Protein AF-A0A3M6UN37-F1 (afdb_monomer_lite)

Foldseek 3Di:
DDDDDDDDDPPPDPPDDPCPPDPPQAFDQAPFPRDTHGPVCNCVCLPPNPLCNPVVPPPDCPDDDDDDPSCPDCPDPPPPPPDDPPDPPDDDPVVVVVVVVVVVVVVVVVVVVVVVVVVVVVVVVVVVVVVVVVVVVVVVVVVVVVVVVVVVVVVVVVVVVVVVVVVVVVVVVVVVVVVVVVVD

Radius of gyration: 41.16 Å; chains: 1; bounding box: 74×38×129 Å

Secondary structure (DSSP, 8-state):
-----------------GGGS--TT-PEEPTTT--EE-HHHHHHIIIII-TTTT----S--SS-----TT--S---GGGSSSS--PPPS---HHHHHHHHHHHHHHHHHHHHHHHHHHHHHHHHHHHHHHHHHHHHHHHHHHHHHHHHHHHHHHHHHHHHHHHHHHHHHHHHHHHHHHHHHHT-

Organism: Pocillopora damicornis (NCBI:txid46731)

Structure (mmCIF, N/CA/C/O backbone):
data_AF-A0A3M6UN37-F1
#
_entry.id   AF-A0A3M6UN37-F1
#
loop_
_atom_site.group_PDB
_atom_site.id
_atom_site.type_symbol
_atom_site.label_atom_id
_atom_site.label_alt_id
_atom_site.label_comp_id
_atom_site.label_asym_id
_atom_site.label_entity_id
_atom_site.label_seq_id
_atom_site.pdbx_PDB_ins_code
_atom_site.Cartn_x
_atom_site.Cartn_y
_atom_site.Cartn_z
_atom_site.occupancy
_atom_site.B_iso_or_equiv
_atom_site.auth_seq_id
_atom_site.auth_comp_id
_atom_site.auth_asym_id
_atom_site.auth_atom_id
_atom_site.pdbx_PDB_model_num
ATOM 1 N N . MET A 1 1 ? -31.597 4.057 30.948 1.00 49.66 1 MET A N 1
ATOM 2 C CA . MET A 1 1 ? -32.086 5.055 29.975 1.00 49.66 1 MET A CA 1
ATOM 3 C C . MET A 1 1 ? -31.441 4.737 28.641 1.00 49.66 1 MET A C 1
ATOM 5 O O . MET A 1 1 ? -30.221 4.734 28.558 1.00 49.66 1 MET A O 1
ATOM 9 N N . ALA A 1 2 ? -32.257 4.322 27.674 1.00 48.12 2 ALA A N 1
ATOM 10 C CA . ALA A 1 2 ? -31.841 3.891 26.347 1.00 48.12 2 ALA A CA 1
ATOM 11 C C . ALA A 1 2 ? -31.741 5.100 25.409 1.00 48.12 2 ALA A C 1
ATOM 13 O O . ALA A 1 2 ? -32.646 5.929 25.405 1.00 48.12 2 ALA A O 1
ATOM 14 N N . LEU A 1 3 ? -30.680 5.173 24.604 1.00 52.81 3 LEU A N 1
ATOM 15 C CA . LEU A 1 3 ? -30.617 6.038 23.426 1.00 52.81 3 LEU A CA 1
ATOM 16 C C . LEU A 1 3 ? -30.107 5.205 22.249 1.00 52.81 3 LEU A C 1
ATOM 18 O O . LEU A 1 3 ? -28.911 5.025 22.042 1.00 52.81 3 LEU A O 1
ATOM 22 N N . THR A 1 4 ? -31.064 4.640 21.523 1.00 62.91 4 THR A N 1
ATOM 23 C CA . THR A 1 4 ? -30.915 4.070 20.185 1.00 62.91 4 THR A CA 1
ATOM 24 C C . THR A 1 4 ? -30.912 5.216 19.180 1.00 62.91 4 THR A C 1
ATOM 26 O O . THR A 1 4 ? -31.888 5.961 19.144 1.00 62.91 4 THR A O 1
ATOM 29 N N . ASN A 1 5 ? -29.874 5.349 18.352 1.00 54.72 5 ASN A N 1
ATOM 30 C CA . ASN A 1 5 ? -29.935 6.218 17.177 1.00 54.72 5 ASN A CA 1
ATOM 31 C C . ASN A 1 5 ? -29.621 5.428 15.911 1.00 54.72 5 ASN A C 1
ATOM 33 O O . ASN A 1 5 ? -28.583 4.782 15.779 1.00 54.72 5 ASN A O 1
ATOM 37 N N . SER A 1 6 ? -30.614 5.476 15.032 1.00 53.09 6 SER A N 1
ATOM 38 C CA . SER A 1 6 ? -30.804 4.694 13.828 1.00 53.09 6 SER A CA 1
ATOM 39 C C . SER A 1 6 ? -29.858 5.107 12.707 1.00 53.09 6 SER A C 1
ATOM 41 O O . SER A 1 6 ? -29.723 6.287 12.387 1.00 53.09 6 SER A O 1
ATOM 43 N N . LEU A 1 7 ? -29.276 4.105 12.051 1.00 49.38 7 LEU A N 1
ATOM 44 C CA . LEU A 1 7 ? -28.736 4.215 10.701 1.00 49.38 7 LEU A CA 1
ATOM 45 C C . LEU A 1 7 ? -29.910 4.353 9.728 1.00 49.38 7 LEU A C 1
ATOM 47 O O . LEU A 1 7 ? -30.683 3.417 9.534 1.00 49.38 7 LEU A O 1
ATOM 51 N N . VAL A 1 8 ? -30.049 5.539 9.145 1.00 57.94 8 VAL A N 1
ATOM 52 C CA . VAL A 1 8 ? -30.978 5.797 8.047 1.00 57.94 8 VAL A CA 1
ATOM 53 C C . VAL A 1 8 ? -30.277 5.367 6.763 1.00 57.94 8 VAL A C 1
ATOM 55 O O . VAL A 1 8 ? -29.266 5.949 6.369 1.00 57.94 8 VAL A O 1
ATOM 58 N N . ALA A 1 9 ? -30.783 4.301 6.150 1.00 48.41 9 ALA A N 1
ATOM 59 C CA . ALA A 1 9 ? -30.409 3.883 4.812 1.00 48.41 9 ALA A CA 1
ATOM 60 C C . ALA A 1 9 ? -30.982 4.891 3.808 1.00 48.41 9 ALA A C 1
ATOM 62 O O . ALA A 1 9 ? -32.196 5.055 3.704 1.00 48.41 9 ALA A O 1
ATOM 63 N N . SER A 1 10 ? -30.109 5.573 3.072 1.00 51.72 10 SER A N 1
ATOM 64 C CA . SER A 1 10 ? -30.512 6.392 1.931 1.00 51.72 10 SER A CA 1
ATOM 65 C C . SER A 1 10 ? -30.630 5.498 0.699 1.00 51.72 10 SER A C 1
ATOM 67 O O . SER A 1 10 ? -29.688 5.356 -0.080 1.00 51.72 10 SER A O 1
ATOM 69 N N . GLU A 1 11 ? -31.800 4.879 0.539 1.00 50.62 11 GLU A N 1
ATOM 70 C CA . GLU A 1 11 ? -32.272 4.344 -0.738 1.00 50.62 11 GLU A CA 1
ATOM 71 C C . GLU A 1 11 ? -32.557 5.512 -1.691 1.00 50.62 11 GLU A C 1
ATOM 73 O O . GLU A 1 11 ? -33.645 6.088 -1.725 1.00 50.62 11 GLU A O 1
ATOM 78 N N . SER A 1 12 ? -31.554 5.891 -2.480 1.00 50.84 12 SER A N 1
ATOM 79 C CA . SER A 1 12 ? -31.756 6.801 -3.604 1.00 50.84 12 SER A CA 1
ATOM 80 C C . SER A 1 12 ? -32.408 6.033 -4.746 1.00 50.84 12 SER A C 1
ATOM 82 O O . SER A 1 12 ? -31.760 5.308 -5.500 1.00 50.84 12 SER A O 1
ATOM 84 N N . SER A 1 13 ? -33.725 6.207 -4.821 1.00 45.94 13 SER A N 1
ATOM 85 C CA . SER A 1 13 ? -34.618 5.748 -5.876 1.00 45.94 13 SER A CA 1
ATOM 86 C C . SER A 1 13 ? -34.025 5.920 -7.278 1.00 45.94 13 SER A C 1
ATOM 88 O O . SER A 1 13 ? -33.720 7.028 -7.722 1.00 45.94 13 SER A O 1
ATOM 90 N N . LEU A 1 14 ? -33.970 4.806 -8.006 1.00 49.22 14 LEU A N 1
ATOM 91 C CA . LEU A 1 14 ? -33.876 4.737 -9.461 1.00 49.22 14 LEU A CA 1
ATOM 92 C C . LEU A 1 14 ? -35.182 5.269 -10.075 1.00 49.22 14 LEU A C 1
ATOM 94 O O . LEU A 1 14 ? -36.020 4.506 -10.549 1.00 49.22 14 LEU A O 1
ATOM 98 N N . VAL A 1 15 ? -35.375 6.588 -10.057 1.00 48.78 15 VAL A N 1
ATOM 99 C CA . VAL A 1 15 ? -36.381 7.238 -10.903 1.00 48.78 15 VAL A CA 1
ATOM 100 C C . VAL A 1 15 ? -35.739 7.476 -12.263 1.00 48.78 15 VAL A C 1
ATOM 102 O O . VAL A 1 15 ? -34.752 8.200 -12.393 1.00 48.78 15 VAL A O 1
ATOM 105 N N . GLY A 1 16 ? -36.285 6.783 -13.262 1.00 46.66 16 GLY A N 1
ATOM 106 C CA . GLY A 1 16 ? -35.813 6.748 -14.636 1.00 46.66 16 GLY A CA 1
ATOM 107 C C . GLY A 1 16 ? -35.527 8.132 -15.206 1.00 46.66 16 GLY A C 1
ATOM 108 O O . GLY A 1 16 ? -36.404 8.986 -15.300 1.00 46.66 16 GLY A O 1
ATOM 109 N N . ASN A 1 17 ? -34.280 8.316 -15.627 1.00 47.53 17 ASN A N 1
ATOM 110 C CA . ASN A 1 17 ? -33.828 9.485 -16.357 1.00 47.53 17 ASN A CA 1
ATOM 111 C C . ASN A 1 17 ? -34.016 9.187 -17.862 1.00 47.53 17 ASN A C 1
ATOM 113 O O . ASN A 1 17 ? -33.290 8.345 -18.399 1.00 47.53 17 ASN A O 1
ATOM 117 N N . PRO A 1 18 ? -34.970 9.815 -18.576 1.00 52.34 18 PRO A N 1
ATOM 118 C CA . PRO A 1 18 ? -35.301 9.489 -19.969 1.00 52.34 18 PRO A CA 1
ATOM 119 C C . PRO A 1 18 ? -34.268 10.018 -20.985 1.00 52.34 18 PRO A C 1
ATOM 121 O O . PRO A 1 18 ? -34.590 10.272 -22.142 1.00 52.34 18 PRO A O 1
ATOM 124 N N . HIS A 1 19 ? -33.003 10.170 -20.587 1.00 51.25 19 HIS A N 1
ATOM 125 C CA . HIS A 1 19 ? -31.937 10.693 -21.446 1.00 51.25 19 HIS A CA 1
ATOM 126 C C . HIS A 1 19 ? -31.159 9.610 -22.215 1.00 51.25 19 HIS A C 1
ATOM 128 O O . HIS A 1 19 ? -30.234 9.928 -22.966 1.00 51.25 19 HIS A O 1
ATOM 134 N N . LEU A 1 20 ? -31.535 8.336 -22.053 1.00 45.66 20 LEU A N 1
ATOM 135 C CA . LEU A 1 20 ? -30.877 7.195 -22.699 1.00 45.66 20 LEU A CA 1
ATOM 136 C C . LEU A 1 20 ? -31.418 6.854 -24.095 1.00 45.66 20 LEU A C 1
ATOM 138 O O . LEU A 1 20 ? -30.842 5.997 -24.759 1.00 45.66 20 LEU A O 1
ATOM 142 N N . ALA A 1 21 ? -32.480 7.509 -24.575 1.00 47.53 21 ALA A N 1
ATOM 143 C CA . ALA A 1 21 ? -33.086 7.106 -25.845 1.00 47.53 21 ALA A CA 1
ATOM 144 C C . ALA A 1 21 ? -32.300 7.579 -27.081 1.00 47.53 21 ALA A C 1
ATOM 146 O O . ALA A 1 21 ? -32.100 6.783 -27.987 1.00 47.53 21 ALA A O 1
ATOM 147 N N . VAL A 1 22 ? -31.776 8.808 -27.128 1.00 54.59 22 VAL A N 1
ATOM 148 C CA . VAL A 1 22 ? -30.807 9.255 -28.149 1.00 54.59 22 VAL A CA 1
ATOM 149 C C . VAL A 1 22 ? -30.072 10.462 -27.574 1.00 54.59 22 VAL A C 1
ATOM 151 O O . VAL A 1 22 ? -30.603 11.566 -27.577 1.00 54.59 22 VAL A O 1
ATOM 154 N N . CYS A 1 23 ? -28.856 10.290 -27.055 1.00 51.09 23 CYS A N 1
ATOM 155 C CA . CYS A 1 23 ? -28.034 11.442 -26.688 1.00 51.09 23 CYS A CA 1
ATOM 156 C C . CYS A 1 23 ? -27.534 12.110 -27.989 1.00 51.09 23 CYS A C 1
ATOM 158 O O . CYS A 1 23 ? -26.737 11.492 -28.703 1.00 51.09 23 CYS A O 1
ATOM 160 N N . PRO A 1 24 ? -27.951 13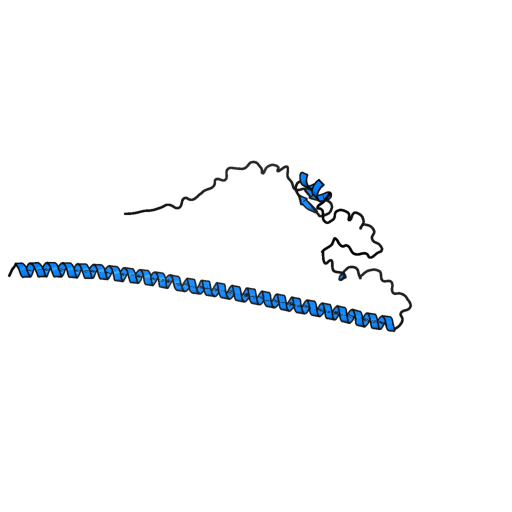.349 -28.330 1.00 55.62 24 PRO A N 1
ATOM 161 C CA . PRO A 1 24 ? -27.468 14.049 -29.528 1.00 55.62 24 PRO A CA 1
ATOM 162 C C . PRO A 1 24 ? -25.967 14.389 -29.446 1.00 55.62 24 PRO A C 1
ATOM 164 O O . PRO A 1 24 ? -25.369 14.824 -30.426 1.00 55.62 24 PRO A O 1
ATOM 167 N N . PHE A 1 25 ? -25.342 14.139 -28.291 1.00 58.94 25 PHE A N 1
ATOM 168 C CA . PHE A 1 25 ? -23.916 14.285 -28.024 1.00 58.94 25 PHE A CA 1
ATOM 169 C C . PHE A 1 25 ? -23.135 12.981 -28.230 1.00 58.94 25 PHE A C 1
ATOM 171 O O . PHE A 1 25 ? -22.194 12.708 -27.485 1.00 58.94 25 PHE A O 1
ATOM 178 N N . ARG A 1 26 ? -23.489 12.159 -29.230 1.00 67.69 26 ARG A N 1
ATOM 179 C CA . ARG A 1 26 ? -22.561 11.114 -29.690 1.00 67.69 26 ARG A CA 1
ATOM 180 C C . ARG A 1 26 ? -21.243 11.798 -30.043 1.00 67.69 26 ARG A C 1
ATOM 182 O O . ARG A 1 26 ? -21.194 12.613 -30.965 1.00 67.69 26 ARG A O 1
ATOM 189 N N . GLY A 1 27 ? -20.209 11.506 -29.259 1.00 84.25 27 GLY A N 1
ATOM 190 C CA . GLY A 1 27 ? -18.875 12.019 -29.508 1.00 84.25 27 GLY A CA 1
ATOM 191 C C . GLY A 1 27 ? -18.452 11.628 -30.919 1.00 84.25 27 GLY A C 1
ATOM 192 O O . GLY A 1 27 ? -18.593 10.471 -31.316 1.00 84.25 27 GLY A O 1
ATOM 193 N N . ILE A 1 28 ? -17.992 12.601 -31.695 1.00 86.94 28 ILE A N 1
ATOM 194 C CA . ILE A 1 28 ? -17.509 12.378 -33.052 1.00 86.94 28 ILE A CA 1
ATOM 195 C C . ILE A 1 28 ? -15.989 12.221 -32.960 1.00 86.94 28 ILE A C 1
ATOM 197 O O . ILE A 1 28 ? -15.334 13.051 -32.319 1.00 86.94 28 ILE A O 1
ATOM 201 N N . PRO A 1 29 ? -15.404 11.170 -33.558 1.00 90.06 29 PRO A N 1
ATOM 202 C CA . PRO A 1 29 ? -13.958 11.039 -33.621 1.00 90.06 29 PRO A CA 1
ATOM 203 C C . PRO A 1 29 ? -13.379 12.093 -34.570 1.00 90.06 29 PRO A C 1
ATOM 205 O O . PRO A 1 29 ? -13.857 12.264 -35.693 1.00 90.06 29 PRO A O 1
ATOM 208 N N . CYS A 1 30 ? -12.319 12.777 -34.142 1.00 89.81 30 CYS A N 1
ATOM 209 C CA . CYS A 1 30 ? -11.541 13.643 -35.022 1.00 89.81 30 CYS A CA 1
ATOM 210 C C . CYS A 1 30 ? -11.005 12.827 -36.219 1.00 89.81 30 CYS A C 1
ATOM 212 O O . CYS A 1 30 ? -10.457 11.739 -36.007 1.00 89.81 30 CYS A O 1
ATOM 214 N N . PRO A 1 31 ? -11.128 13.313 -37.471 1.00 86.38 31 PRO A N 1
ATOM 215 C CA . PRO A 1 31 ? -10.683 12.564 -38.646 1.00 86.38 31 PRO A CA 1
ATOM 216 C C . PRO A 1 31 ? -9.180 12.260 -38.621 1.00 86.38 31 PRO A C 1
ATOM 218 O O . PRO A 1 31 ? -8.795 11.173 -39.061 1.00 86.38 31 PRO A O 1
ATOM 221 N N . ASP A 1 32 ? -8.375 13.156 -38.038 1.00 86.81 32 ASP A N 1
ATOM 222 C CA . ASP A 1 32 ? -6.914 13.069 -38.028 1.00 86.81 32 ASP A CA 1
ATOM 223 C C . ASP A 1 32 ? -6.385 12.207 -36.872 1.00 86.81 32 ASP A C 1
ATOM 225 O O . ASP A 1 32 ? -5.704 11.213 -37.105 1.00 86.81 32 ASP A O 1
ATOM 229 N N . CYS A 1 33 ? -6.714 12.544 -35.619 1.00 88.19 33 CYS A N 1
ATOM 230 C CA . CYS A 1 33 ? -6.143 11.885 -34.432 1.00 88.19 33 CYS A CA 1
ATOM 231 C C . CYS A 1 33 ? -7.038 10.815 -33.792 1.00 88.19 33 CYS A C 1
ATOM 233 O O . CYS A 1 33 ? -6.629 10.194 -32.814 1.00 88.19 33 CYS A O 1
ATOM 235 N N . LYS A 1 34 ? -8.260 10.614 -34.305 1.00 88.25 34 LYS A N 1
ATOM 236 C CA . LYS A 1 34 ? -9.280 9.677 -33.789 1.00 88.25 34 LYS A CA 1
ATOM 237 C C . LYS A 1 34 ? -9.739 9.914 -32.344 1.00 88.25 34 LYS A C 1
ATOM 239 O O . LYS A 1 34 ? -10.556 9.148 -31.839 1.00 88.25 34 LYS A O 1
ATOM 244 N N . PHE A 1 35 ? -9.298 10.991 -31.694 1.00 89.44 35 PHE A N 1
ATOM 245 C CA . PHE A 1 35 ? -9.797 11.364 -30.374 1.00 89.44 35 PHE A CA 1
ATOM 246 C C . PHE A 1 35 ? -11.285 11.726 -30.454 1.00 89.44 35 PHE A C 1
ATOM 248 O O . PHE A 1 35 ? -11.701 12.470 -31.345 1.00 89.44 35 PHE A O 1
ATOM 255 N N . THR A 1 36 ? -12.087 11.179 -29.544 1.00 90.75 36 THR A N 1
ATOM 256 C CA . THR A 1 36 ? -13.545 11.351 -29.545 1.00 90.75 36 THR A CA 1
ATOM 257 C C . THR A 1 36 ? -13.925 12.569 -28.711 1.00 90.75 36 THR A C 1
ATOM 259 O O . THR A 1 36 ? -13.501 12.690 -27.567 1.00 90.75 36 THR A O 1
ATOM 262 N N . MET A 1 37 ? -14.719 13.480 -29.275 1.00 90.75 37 MET A N 1
ATOM 263 C CA . MET A 1 37 ? -15.121 14.729 -28.613 1.00 90.75 37 MET A CA 1
ATOM 264 C C . MET A 1 37 ? -16.535 15.152 -29.006 1.00 90.75 37 MET A C 1
ATOM 266 O O . MET A 1 37 ? -17.103 14.638 -29.970 1.00 90.75 37 MET A O 1
ATOM 270 N N . ALA A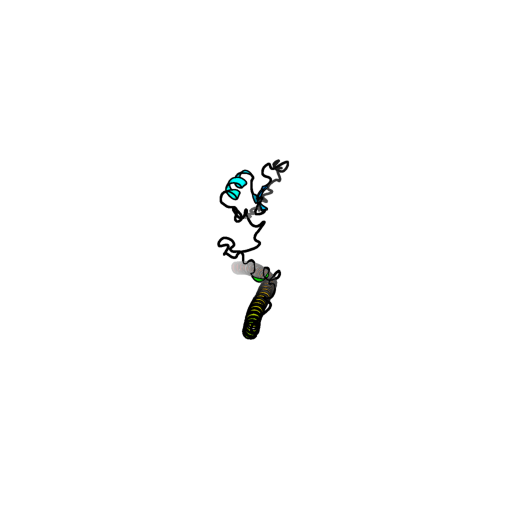 1 38 ? -17.121 16.104 -28.279 1.00 90.31 38 ALA A N 1
ATOM 271 C CA . ALA A 1 38 ? -18.414 16.655 -28.662 1.00 90.31 38 ALA A CA 1
ATOM 272 C C . ALA A 1 38 ? -18.306 17.411 -29.997 1.00 90.31 38 ALA A C 1
ATOM 274 O O . ALA A 1 38 ? -17.316 18.088 -30.268 1.00 90.31 38 ALA A O 1
ATOM 275 N N . ARG A 1 39 ? -19.354 17.337 -30.829 1.00 88.44 39 ARG A N 1
ATOM 276 C CA . ARG A 1 39 ? -19.377 17.954 -32.168 1.00 88.44 39 ARG A CA 1
ATOM 277 C C . ARG A 1 39 ? -19.042 19.451 -32.154 1.00 88.44 39 ARG A C 1
ATOM 279 O O . ARG A 1 39 ? -18.344 19.910 -33.048 1.00 88.44 39 ARG A O 1
ATOM 286 N N . LYS A 1 40 ? -19.494 20.186 -31.131 1.00 90.12 40 LYS A N 1
ATOM 287 C CA . LYS A 1 40 ? -19.207 21.622 -30.952 1.00 90.12 40 LYS A CA 1
ATOM 288 C C . LYS A 1 40 ? -17.717 21.934 -30.739 1.00 90.12 40 LYS A C 1
ATOM 290 O O . LYS A 1 40 ? -17.279 23.036 -31.043 1.00 90.12 40 LYS A O 1
ATOM 295 N N . ASP A 1 41 ? -16.946 20.967 -30.246 1.00 91.94 41 ASP A N 1
ATOM 296 C CA . ASP A 1 41 ? -15.528 21.138 -29.925 1.00 91.94 41 ASP A CA 1
ATOM 297 C C . ASP A 1 41 ? -14.617 20.667 -31.070 1.00 91.94 41 ASP A C 1
ATOM 299 O O . ASP A 1 41 ? -13.420 20.952 -31.058 1.00 91.94 41 ASP A O 1
ATOM 303 N N . LEU A 1 42 ? -15.169 19.997 -32.093 1.00 91.19 42 LEU A N 1
ATOM 304 C CA . LEU A 1 42 ? -14.410 19.452 -33.222 1.00 91.19 42 LEU A CA 1
ATOM 305 C C . LEU A 1 42 ? -13.725 20.543 -34.054 1.00 91.19 42 LEU A C 1
ATOM 307 O O . LEU A 1 42 ? -12.573 20.373 -34.455 1.00 91.19 42 LEU A O 1
ATOM 311 N N . ASP A 1 43 ? -14.389 21.677 -34.271 1.00 91.12 43 ASP A N 1
ATOM 312 C CA . ASP A 1 43 ? -13.810 22.803 -35.010 1.00 91.12 43 ASP A CA 1
ATOM 313 C C . ASP A 1 43 ? -12.675 23.451 -34.214 1.00 91.12 43 ASP A C 1
ATOM 315 O O . ASP A 1 43 ? -11.592 23.690 -34.742 1.00 91.12 43 ASP A O 1
ATOM 319 N N . THR A 1 44 ? -12.858 23.648 -32.906 1.00 93.81 44 THR A N 1
ATOM 320 C CA . THR A 1 44 ? -11.802 24.192 -32.037 1.00 93.81 44 THR A CA 1
ATOM 321 C C . THR A 1 44 ? -10.621 23.229 -31.924 1.00 93.81 44 THR A C 1
ATOM 323 O O . THR A 1 44 ? -9.460 23.649 -31.976 1.00 93.81 44 THR A O 1
ATOM 326 N N . HIS A 1 45 ? -10.893 21.928 -31.822 1.00 92.81 45 HIS A N 1
ATOM 327 C CA . HIS A 1 45 ? -9.864 20.904 -31.789 1.00 92.81 45 HIS A CA 1
ATOM 328 C C . HIS A 1 45 ? -9.092 20.859 -33.107 1.00 92.81 45 HIS A C 1
ATOM 330 O O . HIS A 1 45 ? -7.880 21.071 -33.107 1.00 92.81 45 HIS A O 1
ATOM 336 N N . SER A 1 46 ? -9.774 20.675 -34.238 1.00 87.62 46 SER A N 1
ATOM 337 C CA . SER A 1 46 ? -9.142 20.652 -35.563 1.00 87.62 46 SER A CA 1
ATOM 338 C C . SER A 1 46 ? -8.432 21.963 -35.907 1.00 87.62 46 SER A C 1
ATOM 340 O O . SER A 1 46 ? -7.448 21.938 -36.639 1.00 87.62 46 SER A O 1
ATOM 342 N N . ALA A 1 47 ? -8.858 23.100 -35.346 1.00 88.69 47 ALA A N 1
ATOM 343 C CA . ALA A 1 47 ? -8.234 24.397 -35.577 1.00 88.69 47 ALA A CA 1
ATOM 344 C C . ALA A 1 47 ? -7.098 24.749 -34.608 1.00 88.69 47 ALA A C 1
ATOM 346 O O . ALA A 1 47 ? -6.284 25.604 -34.939 1.00 88.69 47 ALA A O 1
ATOM 347 N N . LYS A 1 48 ? -7.015 24.191 -33.400 1.00 86.88 48 LYS A N 1
ATOM 348 C CA . LYS A 1 48 ? -6.019 24.672 -32.416 1.00 86.88 48 LYS A CA 1
ATOM 349 C C . LYS A 1 48 ? -5.394 23.585 -31.559 1.00 86.88 48 LYS A C 1
ATOM 351 O O . LYS A 1 48 ? -4.249 23.748 -31.155 1.00 86.88 48 LYS A O 1
ATOM 356 N N . GLN A 1 49 ? -6.115 22.504 -31.285 1.00 88.50 49 GLN A N 1
ATOM 357 C CA . GLN A 1 49 ? -5.726 21.540 -30.251 1.00 88.50 49 GLN A CA 1
ATOM 358 C C . GLN A 1 49 ? -5.370 20.159 -30.800 1.00 88.50 49 GLN A C 1
ATOM 360 O O . GLN A 1 49 ? -4.827 19.343 -30.062 1.00 88.50 49 GLN A O 1
ATOM 365 N N . CYS A 1 50 ? -5.655 19.874 -32.073 1.00 88.00 50 CYS A N 1
ATOM 366 C CA . CYS A 1 50 ? -5.338 18.585 -32.661 1.00 88.00 50 CYS A CA 1
ATOM 367 C C . CYS A 1 50 ? -3.812 18.451 -32.784 1.00 88.00 50 CYS A C 1
ATOM 369 O O . CYS A 1 50 ? -3.191 19.232 -33.515 1.00 88.00 50 CYS A O 1
ATOM 371 N N . PRO A 1 51 ? -3.190 17.460 -32.117 1.00 80.88 51 PRO A N 1
ATOM 372 C CA . PRO A 1 51 ? -1.740 17.265 -32.164 1.00 80.88 51 PRO A CA 1
ATOM 373 C C . PRO A 1 51 ? -1.236 16.970 -33.580 1.00 80.88 51 PRO A C 1
ATOM 375 O O . PRO A 1 51 ? -0.087 17.252 -33.910 1.00 80.88 51 PRO A O 1
ATOM 378 N N . LEU A 1 52 ? -2.119 16.423 -34.422 1.00 78.06 52 LEU A N 1
ATOM 379 C CA . LEU A 1 52 ? -1.848 16.068 -35.812 1.00 78.06 52 LEU A CA 1
ATOM 380 C C . LEU A 1 52 ? -2.270 17.166 -36.803 1.00 78.06 52 LEU A C 1
ATOM 382 O O . LEU A 1 52 ? -2.133 16.994 -38.011 1.00 78.06 52 LEU A O 1
ATOM 386 N N . ARG A 1 53 ? -2.748 18.323 -36.324 1.00 75.44 53 ARG A N 1
ATOM 387 C CA . ARG A 1 53 ? -3.126 19.441 -37.193 1.00 75.44 53 ARG A CA 1
ATOM 388 C C . ARG A 1 53 ? -1.924 19.916 -38.009 1.00 75.44 53 ARG A C 1
ATOM 390 O O . ARG A 1 53 ? -0.936 20.399 -37.453 1.00 75.44 53 ARG A O 1
ATOM 397 N N . GLY A 1 54 ? -2.048 19.857 -39.332 1.00 63.34 54 GLY A N 1
ATOM 398 C CA . GLY A 1 54 ? -1.017 20.328 -40.260 1.00 63.34 54 GLY A CA 1
ATOM 399 C C . GLY A 1 54 ? -0.024 19.256 -40.713 1.00 63.34 54 GLY A C 1
ATOM 400 O O . GLY A 1 54 ? 0.901 19.585 -41.446 1.00 63.34 54 GLY A O 1
ATOM 401 N N . THR A 1 55 ? -0.226 17.979 -40.372 1.00 59.31 55 THR A N 1
ATOM 402 C CA . THR A 1 55 ? 0.523 16.861 -40.982 1.00 59.31 55 THR A CA 1
ATOM 403 C C . THR A 1 55 ? -0.039 16.445 -42.347 1.00 59.31 55 THR A C 1
ATOM 405 O O . THR A 1 55 ? 0.250 15.350 -42.827 1.00 59.31 55 THR A O 1
ATOM 408 N N . GLY A 1 56 ? -0.795 17.330 -43.014 1.00 52.94 56 GLY A N 1
ATOM 409 C CA . GLY A 1 56 ? -1.459 17.117 -44.307 1.00 52.94 56 GLY A CA 1
ATOM 410 C C . GLY A 1 56 ? -0.552 16.733 -45.486 1.00 52.94 56 GLY A C 1
ATOM 411 O O . GLY A 1 56 ? -1.030 16.665 -46.612 1.00 52.94 56 GLY A O 1
ATOM 412 N N . HIS A 1 57 ? 0.725 16.437 -45.261 1.00 47.41 57 HIS A N 1
ATOM 413 C CA . HIS A 1 57 ? 1.672 15.915 -46.237 1.00 47.41 57 HIS A CA 1
ATOM 414 C C . HIS A 1 57 ? 2.584 14.861 -45.598 1.00 47.41 57 HIS A C 1
ATOM 416 O O . HIS A 1 57 ? 3.729 15.131 -45.264 1.00 47.41 57 HIS A O 1
ATOM 422 N N . LEU A 1 58 ? 2.091 13.631 -45.460 1.00 50.53 58 LEU A N 1
ATOM 423 C CA . LEU A 1 58 ? 2.950 12.443 -45.326 1.00 50.53 58 LEU A CA 1
ATOM 424 C C . LEU A 1 58 ? 2.501 11.296 -46.246 1.00 50.53 58 LEU A C 1
ATOM 426 O O . LEU A 1 58 ? 2.928 10.161 -46.077 1.00 50.53 58 LEU A O 1
ATOM 430 N N . LYS A 1 59 ? 1.691 11.587 -47.278 1.00 49.03 59 LYS A N 1
ATOM 431 C CA . LYS A 1 59 ? 1.435 10.631 -48.373 1.00 49.03 59 LYS A CA 1
ATOM 432 C C . LYS A 1 59 ? 2.560 10.566 -49.417 1.00 49.03 59 LYS A C 1
ATOM 434 O O . LYS A 1 59 ? 2.488 9.742 -50.317 1.00 49.03 59 LYS A O 1
ATOM 439 N N . SER A 1 60 ? 3.623 11.358 -49.281 1.00 47.62 60 SER A N 1
ATOM 440 C CA . SER A 1 60 ? 4.806 11.251 -50.144 1.00 47.62 60 SER A CA 1
ATOM 441 C C . SER A 1 60 ? 6.055 11.828 -49.473 1.00 47.62 60 SER A C 1
ATOM 443 O O . SER A 1 60 ? 6.583 12.849 -49.906 1.00 47.62 60 SER A O 1
ATOM 445 N N . CYS A 1 61 ? 6.554 11.195 -48.411 1.00 40.09 61 CYS A N 1
ATOM 446 C CA . CYS A 1 61 ? 7.938 11.431 -47.991 1.00 40.09 61 CYS A CA 1
ATOM 447 C C . CYS A 1 61 ? 8.813 10.301 -48.539 1.00 40.09 61 CYS A C 1
ATOM 449 O O . CYS A 1 61 ? 9.119 9.335 -47.851 1.00 40.09 61 CYS A O 1
ATOM 451 N N . GLY A 1 62 ? 9.162 10.413 -49.823 1.00 48.72 62 GLY A N 1
ATOM 452 C CA . GLY A 1 62 ? 10.171 9.571 -50.473 1.00 48.72 62 GLY A CA 1
ATOM 453 C C . GLY A 1 62 ? 11.604 10.078 -50.274 1.00 48.72 62 GLY A C 1
ATOM 454 O O . GLY A 1 62 ? 12.523 9.559 -50.910 1.00 48.72 62 GLY A O 1
ATOM 455 N N . ARG A 1 63 ? 11.813 11.129 -49.466 1.00 50.59 63 ARG A N 1
ATOM 456 C CA . ARG A 1 63 ? 13.135 11.691 -49.163 1.00 50.59 63 ARG A CA 1
ATOM 457 C C . ARG A 1 63 ? 13.033 12.833 -48.146 1.00 50.59 63 ARG A C 1
ATOM 459 O O . ARG A 1 63 ? 12.123 13.646 -48.246 1.00 50.59 63 ARG A O 1
ATOM 466 N N . CYS A 1 64 ? 14.040 12.914 -47.273 1.00 39.31 64 CYS A N 1
ATOM 467 C CA . CYS A 1 64 ? 14.364 13.988 -46.316 1.00 39.31 64 CYS A CA 1
ATOM 468 C C . CYS A 1 64 ? 13.672 13.857 -44.939 1.00 39.31 64 CYS A C 1
ATOM 470 O O . CYS A 1 64 ? 12.470 14.035 -44.800 1.00 39.31 64 CYS A O 1
ATOM 472 N N . LEU A 1 65 ? 14.372 13.438 -43.873 1.00 48.34 65 LEU A N 1
ATOM 473 C CA . LEU A 1 65 ? 15.295 14.270 -43.075 1.00 48.34 65 LEU A CA 1
ATOM 474 C C . LEU A 1 65 ? 14.797 15.714 -42.949 1.00 48.34 65 LEU A C 1
ATOM 476 O O . LEU A 1 65 ? 15.120 16.501 -43.821 1.00 48.34 65 LEU A O 1
ATOM 480 N N . VAL A 1 66 ? 14.047 16.041 -41.888 1.00 44.50 66 VAL A N 1
ATOM 481 C CA . VAL A 1 66 ? 14.309 17.126 -40.910 1.00 44.50 66 VAL A CA 1
ATOM 482 C C . VAL A 1 66 ? 13.343 16.926 -39.720 1.00 44.50 66 VAL A C 1
ATOM 484 O O . VAL A 1 66 ? 12.162 16.652 -39.901 1.00 44.50 66 VAL A O 1
ATOM 487 N N . HIS A 1 67 ? 13.863 17.031 -38.494 1.00 43.66 67 HIS A N 1
ATOM 488 C CA . HIS A 1 67 ? 13.189 16.898 -37.193 1.00 43.66 67 HIS A CA 1
ATOM 489 C C . HIS A 1 67 ? 11.710 17.354 -37.106 1.00 43.66 67 HIS A C 1
ATOM 491 O O . HIS A 1 67 ? 11.406 18.540 -37.234 1.00 43.66 67 HIS A O 1
ATOM 497 N N . CYS A 1 68 ? 10.809 16.447 -36.699 1.00 38.25 68 CYS A N 1
ATOM 498 C CA . CYS A 1 68 ? 9.486 16.810 -36.172 1.00 38.25 68 CYS A CA 1
ATOM 499 C C . CYS A 1 68 ? 9.617 17.288 -34.711 1.00 38.25 68 CYS A C 1
ATOM 501 O O . CYS A 1 68 ? 9.570 16.482 -33.789 1.00 38.25 68 CYS A O 1
ATOM 503 N N . LYS A 1 69 ? 9.725 18.603 -34.468 1.00 44.91 69 LYS A N 1
ATOM 504 C CA . LYS A 1 69 ? 9.707 19.184 -33.101 1.00 44.91 69 LYS A CA 1
ATOM 505 C C . LYS A 1 69 ? 8.386 18.980 -32.335 1.00 44.91 69 LYS A C 1
ATOM 507 O O . LYS A 1 69 ? 8.341 19.234 -31.139 1.00 44.91 69 LYS A O 1
ATOM 512 N N . LYS A 1 70 ? 7.304 18.568 -33.005 1.00 44.31 70 LYS A N 1
ATOM 513 C CA . LYS A 1 70 ? 5.969 18.393 -32.395 1.00 44.31 70 LYS A CA 1
ATOM 514 C C . LYS A 1 70 ? 5.670 16.967 -31.943 1.00 44.31 70 LYS A C 1
ATOM 516 O O . LYS A 1 70 ? 4.749 16.753 -31.163 1.00 44.31 70 LYS A O 1
ATOM 521 N N . CYS A 1 71 ? 6.448 16.003 -32.411 1.00 39.47 71 CYS A N 1
ATOM 522 C CA . CYS A 1 71 ? 6.263 14.604 -32.101 1.00 39.47 71 CYS A CA 1
ATOM 523 C C . CYS A 1 71 ? 7.136 14.275 -30.881 1.00 39.47 71 CYS A C 1
ATOM 525 O O . CYS A 1 71 ? 8.187 13.665 -31.035 1.00 39.47 71 CYS A O 1
ATOM 527 N N . ASN A 1 72 ? 6.731 14.670 -29.667 1.00 42.88 72 ASN A N 1
ATOM 528 C CA . ASN A 1 72 ? 7.358 14.184 -28.421 1.00 42.88 72 ASN A CA 1
ATOM 529 C C . ASN A 1 72 ? 6.993 12.705 -28.155 1.00 42.88 72 ASN A C 1
ATOM 531 O O . ASN A 1 72 ? 6.706 12.296 -27.036 1.00 42.88 72 ASN A O 1
ATOM 535 N N . ALA A 1 73 ? 6.904 11.924 -29.228 1.00 40.53 73 ALA A N 1
ATOM 536 C CA . ALA A 1 73 ? 6.757 10.492 -29.219 1.00 40.53 73 ALA A CA 1
ATOM 537 C C . ALA A 1 73 ? 8.121 9.949 -29.624 1.00 40.53 73 ALA A C 1
ATOM 539 O O . ALA A 1 73 ? 8.628 10.266 -30.703 1.00 40.53 73 ALA A O 1
ATOM 540 N N . ILE A 1 74 ? 8.703 9.131 -28.755 1.00 43.88 74 ILE A N 1
ATOM 541 C CA . ILE A 1 74 ? 9.839 8.276 -29.077 1.00 43.88 74 ILE A CA 1
ATOM 542 C C . ILE A 1 74 ? 9.315 7.234 -30.074 1.00 43.88 74 ILE A C 1
ATOM 544 O O . ILE A 1 74 ? 9.038 6.092 -29.726 1.00 43.88 74 ILE A O 1
ATOM 548 N N . VAL A 1 75 ? 9.091 7.632 -31.327 1.00 44.12 75 VAL A N 1
ATOM 549 C CA . VAL A 1 75 ? 9.002 6.660 -32.410 1.00 44.12 75 VAL A CA 1
ATOM 550 C C . VAL A 1 75 ? 10.445 6.313 -32.699 1.00 44.12 75 VAL A C 1
ATOM 552 O O . VAL A 1 75 ? 11.195 7.100 -33.277 1.00 44.12 75 VAL A O 1
ATOM 555 N N . SER A 1 76 ? 10.838 5.177 -32.135 1.00 44.06 76 SER A N 1
ATOM 556 C CA . SER A 1 76 ? 12.166 4.604 -32.226 1.00 44.06 76 SER A CA 1
ATOM 557 C C . SER A 1 76 ? 12.724 4.778 -33.639 1.00 44.06 76 SER A C 1
ATOM 559 O O . SER A 1 76 ? 12.118 4.336 -34.618 1.00 44.06 76 SER A O 1
ATOM 561 N N . ARG A 1 77 ? 13.905 5.402 -33.743 1.00 46.66 77 ARG A N 1
ATOM 562 C CA . ARG A 1 77 ? 14.715 5.470 -34.976 1.00 46.66 77 ARG A CA 1
ATOM 563 C C . ARG A 1 77 ? 14.910 4.097 -35.633 1.00 46.66 77 ARG A C 1
ATOM 565 O O . ARG A 1 77 ? 15.282 4.034 -36.800 1.00 46.66 77 ARG A O 1
ATOM 572 N N . GLN A 1 78 ? 14.653 3.026 -34.888 1.00 48.97 78 GLN A N 1
ATOM 573 C CA . GLN A 1 78 ? 14.933 1.649 -35.242 1.00 48.97 78 GLN A CA 1
ATOM 574 C C . GLN A 1 78 ? 14.113 1.096 -36.416 1.00 48.97 78 GLN A C 1
ATOM 576 O O . GLN A 1 78 ? 14.571 0.154 -37.044 1.00 48.97 78 GLN A O 1
ATOM 581 N N . MET A 1 79 ? 12.945 1.658 -36.759 1.00 45.50 79 MET A N 1
ATOM 582 C CA . MET A 1 79 ? 12.062 1.035 -37.770 1.00 45.50 79 MET A CA 1
ATOM 583 C C . MET A 1 79 ? 12.086 1.679 -39.164 1.00 45.50 79 MET A C 1
ATOM 585 O O . MET A 1 79 ? 11.392 1.210 -40.061 1.00 45.50 79 MET A O 1
ATOM 589 N N . CYS A 1 80 ? 12.903 2.713 -39.387 1.00 45.25 80 CYS A N 1
ATOM 590 C CA . CYS A 1 80 ? 13.051 3.339 -40.711 1.00 45.25 80 CYS A CA 1
ATOM 591 C C . CYS A 1 80 ? 14.352 2.962 -41.444 1.00 45.25 80 CYS A C 1
ATOM 593 O O . CYS A 1 80 ? 14.652 3.564 -42.472 1.00 45.25 80 CYS A O 1
ATOM 595 N N . ILE A 1 81 ? 15.136 2.003 -40.938 1.00 52.41 81 ILE A N 1
ATOM 596 C CA . ILE A 1 81 ? 16.430 1.619 -41.539 1.00 52.41 81 ILE A CA 1
ATOM 597 C C . ILE A 1 81 ? 16.282 0.505 -42.599 1.00 52.41 81 ILE A C 1
ATOM 599 O O . ILE A 1 81 ? 17.175 0.323 -43.422 1.00 52.41 81 ILE A O 1
ATOM 603 N N . ASP A 1 82 ? 15.139 -0.182 -42.677 1.00 45.97 82 ASP A N 1
ATOM 604 C CA . ASP A 1 82 ? 15.090 -1.487 -43.354 1.00 45.97 82 ASP A CA 1
ATOM 605 C C . ASP A 1 82 ? 14.734 -1.525 -44.847 1.00 45.97 82 ASP A C 1
ATOM 607 O O . ASP A 1 82 ? 14.599 -2.619 -45.387 1.00 45.97 82 ASP A O 1
ATOM 611 N N . ARG A 1 83 ? 14.633 -0.416 -45.588 1.00 50.22 83 ARG A N 1
ATOM 612 C CA . ARG A 1 83 ? 14.431 -0.523 -47.049 1.00 50.22 83 ARG A CA 1
ATOM 613 C C . ARG A 1 83 ? 15.108 0.598 -47.828 1.00 50.22 83 ARG A C 1
ATOM 615 O O . ARG A 1 83 ? 14.730 1.756 -47.724 1.00 50.22 83 ARG A O 1
ATOM 622 N N . ASP A 1 84 ? 16.075 0.187 -48.646 1.00 43.50 84 ASP A N 1
ATOM 623 C CA . ASP A 1 84 ? 16.688 0.913 -49.766 1.00 43.50 84 ASP A CA 1
ATOM 624 C C . ASP A 1 84 ? 17.992 1.691 -49.519 1.00 43.50 84 ASP A C 1
ATOM 626 O O . ASP A 1 84 ? 18.307 2.631 -50.251 1.00 43.50 84 ASP A O 1
ATOM 630 N N . VAL A 1 85 ? 18.860 1.223 -48.614 1.00 54.84 85 VAL A N 1
ATOM 631 C CA . VAL A 1 85 ? 20.303 1.481 -48.790 1.00 54.84 85 VAL A CA 1
ATOM 632 C C . VAL A 1 85 ? 20.824 0.520 -49.860 1.00 54.84 85 VAL A C 1
ATOM 634 O O . VAL A 1 85 ? 21.357 -0.547 -49.561 1.00 54.84 85 VAL A O 1
ATOM 637 N N . ARG A 1 86 ? 20.663 0.886 -51.139 1.00 52.62 86 ARG A N 1
ATOM 638 C CA . ARG A 1 86 ? 21.493 0.300 -52.202 1.00 52.62 86 ARG A CA 1
ATOM 639 C C . ARG A 1 86 ? 22.947 0.522 -51.801 1.00 52.62 86 ARG A C 1
ATOM 641 O O . ARG A 1 86 ? 23.370 1.664 -51.626 1.00 52.62 86 ARG A O 1
ATOM 648 N N . ALA A 1 87 ? 23.678 -0.570 -51.601 1.00 49.41 87 ALA A N 1
ATOM 649 C CA . ALA A 1 87 ? 25.087 -0.516 -51.261 1.00 49.41 87 ALA A CA 1
ATOM 650 C C . ALA A 1 87 ? 25.831 0.257 -52.364 1.00 49.41 87 ALA A C 1
ATOM 652 O O . ALA A 1 87 ? 25.695 -0.108 -53.532 1.00 49.41 87 ALA A O 1
ATOM 653 N N . PRO A 1 88 ? 26.592 1.316 -52.037 1.00 53.00 88 PRO A N 1
ATOM 654 C CA . PRO A 1 88 ? 27.500 1.905 -53.006 1.00 53.00 88 PRO A CA 1
ATOM 655 C C . PRO A 1 88 ? 28.529 0.836 -53.387 1.00 53.00 88 PRO A C 1
ATOM 657 O O . PRO A 1 88 ? 29.242 0.309 -52.527 1.00 53.00 88 PRO A O 1
ATOM 660 N N . GLU A 1 89 ? 28.547 0.462 -54.663 1.00 50.53 89 GLU A N 1
ATOM 661 C CA . GLU A 1 89 ? 29.541 -0.442 -55.231 1.00 50.53 89 GLU A CA 1
ATOM 662 C C . GLU A 1 89 ? 30.882 0.299 -55.271 1.00 50.53 89 GLU A C 1
ATOM 664 O O . GLU A 1 89 ? 31.109 1.171 -56.105 1.00 50.53 89 GLU A O 1
ATOM 669 N N . GLY A 1 90 ? 31.733 0.010 -54.285 1.00 59.56 90 GLY A N 1
ATOM 670 C CA . GLY A 1 90 ? 33.042 0.641 -54.109 1.00 59.56 90 GLY A CA 1
ATOM 671 C C . GLY A 1 90 ? 33.286 1.062 -52.662 1.00 59.56 90 GLY A C 1
ATOM 672 O O . GLY A 1 90 ? 33.378 2.251 -52.373 1.00 59.56 90 GLY A O 1
ATOM 673 N N . LYS A 1 91 ? 33.358 0.104 -51.729 1.00 54.75 91 LYS A N 1
ATOM 674 C CA . LYS A 1 91 ? 33.631 0.402 -50.315 1.00 54.75 91 LYS A CA 1
ATOM 675 C C . LYS A 1 91 ? 35.125 0.324 -50.036 1.00 54.75 91 LYS A C 1
ATOM 677 O O . LYS A 1 91 ? 35.760 -0.700 -50.276 1.00 54.75 91 LYS A O 1
ATOM 682 N N . ASN A 1 92 ? 35.672 1.413 -49.507 1.00 69.00 92 ASN A N 1
ATOM 683 C CA . ASN A 1 92 ? 37.000 1.425 -48.920 1.00 69.00 92 ASN A CA 1
ATOM 684 C C . ASN A 1 92 ? 36.985 0.472 -47.704 1.00 69.00 92 ASN A C 1
ATOM 686 O O . ASN A 1 92 ? 36.063 0.573 -46.892 1.00 69.00 92 ASN A O 1
ATOM 690 N N . PRO A 1 93 ? 37.963 -0.436 -47.528 1.00 70.62 93 PRO A N 1
ATOM 691 C CA . PRO A 1 93 ? 38.002 -1.359 -46.385 1.00 70.62 93 PRO A CA 1
ATOM 692 C C . PRO A 1 93 ? 37.859 -0.671 -45.016 1.00 70.62 93 PRO A C 1
ATOM 694 O O . PRO A 1 93 ? 37.320 -1.251 -44.073 1.00 70.62 93 PRO A O 1
ATOM 697 N N . LYS A 1 94 ? 38.286 0.596 -44.916 1.00 77.25 94 LYS A N 1
ATOM 698 C CA . LYS A 1 94 ? 38.156 1.417 -43.702 1.00 77.25 94 LYS A CA 1
ATOM 699 C C . LYS A 1 94 ? 36.700 1.741 -43.333 1.00 77.25 94 LYS A C 1
ATOM 701 O O . LYS A 1 94 ? 36.391 1.859 -42.148 1.00 77.25 94 LYS A O 1
ATOM 706 N N . ASP A 1 95 ? 35.800 1.822 -44.312 1.00 79.81 95 ASP A N 1
ATOM 707 C CA . ASP A 1 95 ? 34.381 2.127 -44.081 1.00 79.81 95 ASP A CA 1
ATOM 708 C C . ASP A 1 95 ? 33.634 0.918 -43.496 1.00 79.81 95 ASP A C 1
ATOM 710 O O . ASP A 1 95 ? 32.712 1.066 -42.691 1.00 79.81 95 ASP A O 1
ATOM 714 N N . GLU A 1 96 ? 34.055 -0.298 -43.857 1.00 83.38 96 GLU A N 1
ATOM 715 C CA . GLU A 1 96 ? 33.470 -1.536 -43.337 1.00 83.38 96 GLU A CA 1
ATOM 716 C C . GLU A 1 96 ? 33.869 -1.782 -41.876 1.00 83.38 96 GLU A C 1
ATOM 718 O O . GLU A 1 96 ? 33.047 -2.211 -41.063 1.00 83.38 96 GLU A O 1
ATOM 723 N N . GLU A 1 97 ? 35.117 -1.471 -41.509 1.00 89.56 97 GLU A N 1
ATOM 724 C CA . GLU A 1 97 ? 35.568 -1.545 -40.119 1.00 89.56 97 GLU A CA 1
ATOM 725 C C . GLU A 1 97 ? 34.849 -0.522 -39.232 1.00 89.56 97 GLU A C 1
ATOM 727 O O . GLU A 1 97 ? 34.349 -0.889 -38.166 1.00 89.56 97 GLU A O 1
ATOM 732 N N . TYR A 1 98 ? 34.717 0.727 -39.690 1.00 88.25 98 TYR A N 1
ATOM 733 C CA . TYR A 1 98 ? 33.957 1.751 -38.972 1.00 88.25 98 TYR A CA 1
ATOM 734 C C . TYR A 1 98 ? 32.504 1.318 -38.742 1.00 88.25 98 TYR A C 1
ATOM 736 O O . TYR A 1 98 ? 32.005 1.396 -37.618 1.00 88.25 98 TYR A O 1
ATOM 744 N N . HIS A 1 99 ? 31.838 0.791 -39.775 1.00 85.69 99 HIS A N 1
ATOM 745 C CA . HIS A 1 99 ? 30.469 0.299 -39.645 1.00 85.69 99 HIS A CA 1
ATOM 746 C C . HIS A 1 99 ? 30.376 -0.869 -38.654 1.00 85.69 99 HIS A C 1
ATOM 748 O O . HIS A 1 99 ? 29.480 -0.881 -37.811 1.00 85.69 99 HIS A O 1
ATOM 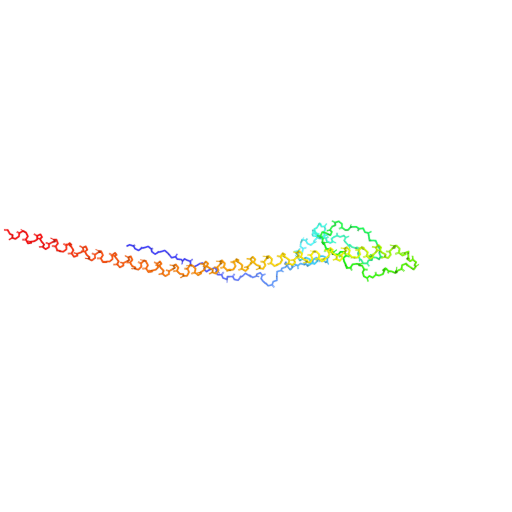754 N N . ARG A 1 100 ? 31.311 -1.829 -38.694 1.00 89.88 100 ARG A N 1
ATOM 755 C CA . ARG A 1 100 ? 31.361 -2.927 -37.713 1.00 89.88 100 ARG A CA 1
ATOM 756 C C . ARG A 1 100 ? 31.518 -2.409 -36.284 1.00 89.88 100 ARG A C 1
ATOM 758 O O . ARG A 1 100 ? 30.831 -2.891 -35.387 1.00 89.88 100 ARG A O 1
ATOM 765 N N . GLN A 1 101 ? 32.406 -1.441 -36.059 1.00 93.19 101 GLN A N 1
ATOM 766 C CA . GLN A 1 101 ? 32.598 -0.843 -34.736 1.00 93.19 101 GLN A CA 1
ATOM 767 C C . GLN A 1 101 ? 31.354 -0.077 -34.269 1.00 93.19 101 GLN A C 1
ATOM 769 O O . GLN A 1 101 ? 30.989 -0.156 -33.098 1.00 93.19 101 GLN A O 1
ATOM 774 N N . PHE A 1 102 ? 30.682 0.633 -35.175 1.00 90.25 102 PHE A N 1
ATOM 775 C CA . PHE A 1 102 ? 29.455 1.363 -34.871 1.00 90.25 102 PHE A CA 1
ATOM 776 C C . PHE A 1 102 ? 28.304 0.423 -34.490 1.00 90.25 102 PHE A C 1
ATOM 778 O O . PHE A 1 102 ? 27.669 0.630 -33.459 1.00 90.25 102 PHE A O 1
ATOM 785 N N . THR A 1 103 ? 28.087 -0.655 -35.249 1.00 90.56 103 THR A N 1
ATOM 786 C CA . THR A 1 103 ? 27.069 -1.666 -34.923 1.00 90.56 103 THR A CA 1
ATOM 787 C C . THR A 1 103 ? 27.339 -2.315 -33.566 1.00 90.56 103 THR A C 1
ATOM 789 O O . THR A 1 103 ? 26.433 -2.378 -32.744 1.00 90.56 103 THR A O 1
ATOM 792 N N . LYS A 1 104 ? 28.597 -2.679 -33.270 1.00 95.06 104 LYS A N 1
ATOM 793 C CA . LYS A 1 104 ? 28.976 -3.219 -31.951 1.00 95.06 104 LYS A CA 1
ATOM 794 C C . LYS A 1 104 ? 28.637 -2.275 -30.795 1.00 95.06 104 LYS A C 1
ATOM 796 O O . LYS A 1 104 ? 28.251 -2.744 -29.731 1.00 95.06 104 LYS A O 1
ATOM 801 N N . LYS A 1 105 ? 28.787 -0.958 -30.983 1.00 93.75 105 LYS A N 1
ATOM 802 C CA . LYS A 1 105 ? 28.408 0.032 -29.962 1.00 93.75 105 LYS A CA 1
ATOM 803 C C . LYS A 1 105 ? 26.898 0.092 -29.763 1.00 93.75 105 LYS A C 1
ATOM 805 O O . LYS A 1 105 ? 26.459 0.104 -28.623 1.00 93.75 105 LYS A O 1
ATOM 810 N N . ILE A 1 106 ? 26.122 0.079 -30.848 1.00 91.31 106 ILE A N 1
ATOM 811 C CA . ILE A 1 106 ? 24.654 0.056 -30.768 1.00 91.31 106 ILE A CA 1
ATOM 812 C C . ILE A 1 106 ? 24.169 -1.205 -30.053 1.00 91.31 106 ILE A C 1
ATOM 814 O O . ILE A 1 106 ? 23.299 -1.112 -29.192 1.00 91.31 106 ILE A O 1
ATOM 818 N N . ASP A 1 107 ? 24.727 -2.369 -30.388 1.00 93.31 107 ASP A N 1
ATOM 819 C CA . ASP A 1 107 ? 24.358 -3.622 -29.730 1.00 93.31 107 ASP A CA 1
ATOM 820 C C . ASP A 1 107 ? 24.707 -3.579 -28.234 1.00 93.31 107 ASP A C 1
ATOM 822 O O . ASP A 1 107 ? 23.857 -3.889 -27.408 1.00 93.31 107 ASP A O 1
ATOM 826 N N . ALA A 1 108 ? 25.893 -3.081 -27.864 1.00 94.62 108 ALA A N 1
ATOM 827 C CA . ALA A 1 108 ? 26.275 -2.926 -26.459 1.00 94.62 108 ALA A CA 1
ATOM 828 C C . ALA A 1 108 ? 25.372 -1.939 -25.690 1.00 94.62 108 ALA A C 1
ATOM 830 O O . ALA A 1 108 ? 25.033 -2.180 -24.531 1.00 94.62 108 ALA A O 1
ATOM 831 N N . GLU A 1 109 ? 24.967 -0.831 -26.318 1.00 94.50 109 GLU A N 1
ATOM 832 C CA . GLU A 1 109 ? 24.016 0.119 -25.729 1.00 94.50 109 GLU A CA 1
ATOM 833 C C . GLU A 1 109 ? 22.626 -0.507 -25.563 1.00 94.50 109 GLU A C 1
ATOM 835 O O . GLU A 1 109 ? 21.991 -0.311 -24.526 1.00 94.50 109 GLU A O 1
ATOM 840 N N . ARG A 1 110 ? 22.164 -1.296 -26.543 1.00 93.00 110 ARG A N 1
ATOM 841 C CA . ARG A 1 110 ? 20.900 -2.039 -26.453 1.00 93.00 110 ARG A CA 1
ATOM 842 C C . ARG A 1 110 ? 20.934 -3.031 -25.293 1.00 93.00 110 ARG A C 1
ATOM 844 O O . ARG A 1 110 ? 20.032 -3.001 -24.459 1.00 93.00 110 ARG A O 1
ATOM 851 N N . ASP A 1 111 ? 21.987 -3.835 -25.200 1.00 95.69 111 ASP A N 1
ATOM 852 C CA . ASP A 1 111 ? 22.142 -4.844 -24.151 1.00 95.69 111 ASP A CA 1
ATOM 853 C C . ASP A 1 111 ? 22.179 -4.192 -22.754 1.00 95.69 111 ASP A C 1
ATOM 855 O O . ASP A 1 111 ? 21.579 -4.695 -21.802 1.00 95.69 111 ASP A O 1
ATOM 859 N N . TYR A 1 112 ? 22.816 -3.022 -22.622 1.00 96.25 112 TYR A N 1
ATOM 860 C CA . TYR A 1 112 ? 22.820 -2.256 -21.372 1.00 96.25 112 TYR A CA 1
ATOM 861 C C . TYR A 1 112 ? 21.421 -1.747 -20.981 1.00 96.25 112 TYR A C 1
ATOM 863 O O . TYR A 1 112 ? 21.017 -1.827 -19.815 1.00 96.25 112 TYR A O 1
ATOM 871 N N . VAL A 1 113 ? 20.653 -1.237 -21.945 1.00 94.75 113 VAL A N 1
ATOM 872 C CA . VAL A 1 113 ? 19.272 -0.784 -21.714 1.00 94.75 113 VAL A CA 1
ATOM 873 C C . VAL A 1 113 ? 18.377 -1.960 -21.311 1.00 94.75 113 VAL A C 1
ATOM 875 O O . VAL A 1 113 ? 17.620 -1.848 -20.348 1.00 94.75 113 VAL A O 1
ATOM 878 N N . GLU A 1 114 ? 18.493 -3.106 -21.982 1.00 95.88 114 GLU A N 1
ATOM 879 C CA . GLU A 1 114 ? 17.748 -4.320 -21.627 1.00 95.88 114 GLU A CA 1
ATOM 880 C C . GLU A 1 114 ? 18.108 -4.822 -20.220 1.00 95.88 114 GLU A C 1
ATOM 882 O O . GLU A 1 114 ? 17.216 -5.123 -19.422 1.00 95.88 114 GLU A O 1
ATOM 887 N N . TYR A 1 115 ? 19.397 -4.822 -19.868 1.00 96.94 115 TYR A N 1
ATOM 888 C CA . TYR A 1 115 ? 19.867 -5.181 -18.530 1.00 96.94 115 TYR A CA 1
ATOM 889 C C . TYR A 1 115 ? 19.269 -4.280 -17.437 1.00 96.94 115 TYR A C 1
ATOM 891 O O . TYR A 1 115 ? 18.727 -4.768 -16.441 1.00 96.94 115 TYR A O 1
ATOM 899 N N . THR A 1 116 ? 19.321 -2.958 -17.621 1.00 95.31 116 THR A N 1
ATOM 900 C CA . THR A 1 116 ? 18.770 -2.005 -16.641 1.00 95.31 116 THR A CA 1
ATOM 901 C C . THR A 1 116 ? 17.251 -2.120 -16.507 1.00 95.31 116 THR A C 1
ATOM 903 O O . THR A 1 116 ? 16.733 -2.070 -15.387 1.00 95.31 116 THR A O 1
ATOM 906 N N . ALA A 1 117 ? 16.534 -2.355 -17.610 1.00 95.00 117 ALA A N 1
ATOM 907 C CA . ALA A 1 117 ? 15.102 -2.632 -17.580 1.00 95.00 117 ALA A CA 1
ATOM 908 C C . ALA A 1 117 ? 14.792 -3.919 -16.799 1.00 95.00 117 ALA A C 1
ATOM 910 O O . ALA A 1 117 ? 13.901 -3.914 -15.949 1.00 95.00 117 ALA A O 1
ATOM 911 N N . SER A 1 118 ? 15.550 -4.998 -17.025 1.00 96.44 118 SER A N 1
ATOM 912 C CA . SER A 1 118 ? 15.389 -6.266 -16.302 1.00 96.44 118 SER A CA 1
ATOM 913 C C . SER A 1 118 ? 15.577 -6.094 -14.792 1.00 96.44 118 SER A C 1
ATOM 915 O O . SER A 1 118 ? 14.743 -6.545 -14.007 1.00 96.44 118 SER A O 1
ATOM 917 N N . MET A 1 119 ? 16.629 -5.384 -14.375 1.00 95.12 119 MET A N 1
ATOM 918 C CA . MET A 1 119 ? 16.887 -5.091 -12.960 1.00 95.12 119 MET A CA 1
ATOM 919 C C . MET A 1 119 ? 15.763 -4.261 -12.325 1.00 95.12 119 MET A C 1
ATOM 921 O O . MET A 1 119 ? 15.348 -4.539 -11.200 1.00 95.12 119 MET A O 1
ATOM 925 N N . HIS A 1 120 ? 15.236 -3.265 -13.044 1.00 94.56 120 HIS A N 1
ATOM 926 C CA . HIS A 1 120 ? 14.116 -2.454 -12.566 1.00 94.56 120 HIS A CA 1
ATOM 927 C C . HIS A 1 120 ? 12.846 -3.292 -12.359 1.00 94.56 120 HIS A C 1
ATOM 929 O O . HIS A 1 120 ? 12.200 -3.187 -11.315 1.00 94.56 120 HIS A O 1
ATOM 935 N N . TRP A 1 121 ? 12.510 -4.159 -13.319 1.00 92.00 121 TRP A N 1
ATOM 936 C CA . TRP A 1 121 ? 11.353 -5.049 -13.210 1.00 92.00 121 TRP A CA 1
ATOM 937 C C . TRP A 1 121 ? 11.489 -6.050 -12.065 1.00 92.00 121 TRP A C 1
ATOM 939 O O . TRP A 1 121 ? 10.527 -6.256 -11.328 1.00 92.00 121 TRP A O 1
ATOM 949 N N . GLN A 1 122 ? 12.678 -6.621 -11.867 1.00 91.88 122 GLN A N 1
ATOM 950 C CA . GLN A 1 122 ? 12.936 -7.521 -10.745 1.00 91.88 122 GLN A CA 1
ATOM 951 C C . GLN A 1 122 ? 12.820 -6.794 -9.399 1.00 91.88 122 GLN A C 1
ATOM 953 O O . GLN A 1 122 ? 12.198 -7.309 -8.472 1.00 91.88 122 GLN A O 1
ATOM 958 N N . GLY A 1 123 ? 13.357 -5.574 -9.300 1.00 93.25 123 GLY A N 1
ATOM 959 C CA . GLY A 1 123 ? 13.210 -4.735 -8.110 1.00 93.25 123 GLY A CA 1
ATOM 960 C C . GLY A 1 123 ? 11.746 -4.426 -7.792 1.00 93.25 123 GLY A C 1
ATOM 961 O O . GLY A 1 123 ? 11.343 -4.505 -6.634 1.00 93.25 123 GLY A O 1
ATOM 962 N N . LYS A 1 124 ? 10.934 -4.151 -8.819 1.00 93.62 124 LYS A N 1
ATOM 963 C CA . LYS A 1 124 ? 9.496 -3.911 -8.662 1.00 93.62 124 LYS A CA 1
ATOM 964 C C . LYS A 1 124 ? 8.747 -5.159 -8.195 1.00 93.62 124 LYS A C 1
ATOM 966 O O . LYS A 1 124 ? 8.027 -5.084 -7.210 1.00 93.62 124 LYS A O 1
ATOM 971 N N . ALA A 1 125 ? 8.968 -6.305 -8.841 1.00 92.12 125 ALA A N 1
ATOM 972 C CA . ALA A 1 125 ? 8.322 -7.560 -8.456 1.00 92.12 125 ALA A CA 1
ATOM 973 C C . ALA A 1 125 ? 8.654 -7.963 -7.007 1.00 92.12 125 ALA A C 1
ATOM 975 O O . ALA A 1 125 ? 7.778 -8.410 -6.271 1.00 92.12 125 ALA A O 1
ATOM 976 N N . ASN A 1 126 ? 9.903 -7.752 -6.580 1.00 94.12 126 ASN A N 1
ATOM 977 C CA . ASN A 1 126 ? 10.316 -7.989 -5.197 1.00 94.12 126 ASN A CA 1
ATOM 978 C C . ASN A 1 126 ? 9.666 -6.997 -4.218 1.00 94.12 126 ASN A C 1
ATOM 980 O O . ASN A 1 126 ? 9.285 -7.392 -3.119 1.00 94.12 126 ASN A O 1
ATOM 984 N N . GLY A 1 127 ? 9.530 -5.726 -4.612 1.00 92.56 127 GLY A N 1
ATOM 985 C CA . GLY A 1 127 ? 8.821 -4.712 -3.829 1.00 92.56 127 GLY A CA 1
ATOM 986 C C . GLY A 1 127 ? 7.354 -5.077 -3.608 1.00 92.56 127 GLY A C 1
ATOM 987 O O . GLY A 1 127 ? 6.907 -5.113 -2.463 1.00 92.56 127 GLY A O 1
ATOM 988 N N . ASP A 1 128 ? 6.653 -5.441 -4.684 1.00 93.44 128 ASP A N 1
ATOM 989 C CA . ASP A 1 128 ? 5.242 -5.842 -4.649 1.00 93.44 128 ASP A CA 1
ATOM 990 C C . ASP A 1 128 ? 5.040 -7.108 -3.784 1.00 93.44 128 ASP A C 1
ATOM 992 O O . ASP A 1 128 ? 4.092 -7.193 -3.001 1.00 93.44 128 ASP A O 1
ATOM 996 N N . ALA A 1 129 ? 5.956 -8.084 -3.867 1.00 95.00 129 ALA A N 1
ATOM 997 C CA . ALA A 1 129 ? 5.915 -9.293 -3.039 1.00 95.00 129 ALA A CA 1
ATOM 998 C C . ALA A 1 129 ? 6.109 -8.990 -1.541 1.00 95.00 129 ALA A C 1
ATOM 1000 O O . ALA A 1 129 ? 5.376 -9.520 -0.705 1.00 95.00 129 ALA A O 1
ATOM 1001 N N . ASN A 1 130 ? 7.058 -8.113 -1.200 1.00 95.06 130 ASN A N 1
ATOM 1002 C CA . ASN A 1 130 ? 7.315 -7.713 0.183 1.00 95.06 130 ASN A CA 1
ATOM 1003 C C . ASN A 1 130 ? 6.153 -6.893 0.773 1.00 95.06 130 ASN A C 1
ATOM 1005 O O . ASN A 1 130 ? 5.779 -7.086 1.927 1.00 95.06 130 ASN A O 1
ATOM 1009 N N . GLU A 1 131 ? 5.543 -6.001 -0.013 1.00 96.56 131 GLU A N 1
ATOM 1010 C CA . GLU A 1 131 ? 4.350 -5.257 0.409 1.00 96.56 131 GLU A CA 1
ATOM 1011 C C . GLU A 1 131 ? 3.171 -6.201 0.701 1.00 96.56 131 GLU A C 1
ATOM 1013 O O . GLU A 1 131 ? 2.520 -6.078 1.742 1.00 96.56 131 GLU A O 1
ATOM 1018 N N . ALA A 1 132 ? 2.944 -7.200 -0.158 1.00 97.06 132 ALA A N 1
ATOM 1019 C CA . ALA A 1 132 ? 1.915 -8.214 0.063 1.00 97.06 132 ALA A CA 1
ATOM 1020 C C . ALA A 1 132 ? 2.164 -9.043 1.338 1.00 97.06 132 ALA A C 1
ATOM 1022 O O . ALA A 1 132 ? 1.217 -9.353 2.067 1.00 97.06 132 ALA A O 1
ATOM 1023 N N . GLU A 1 133 ? 3.422 -9.375 1.645 1.00 96.62 133 GLU A N 1
ATOM 1024 C CA . GLU A 1 133 ? 3.787 -10.091 2.872 1.00 96.62 133 GLU A CA 1
ATOM 1025 C C . GLU A 1 133 ? 3.505 -9.253 4.130 1.00 96.62 133 GLU A C 1
ATOM 1027 O O . GLU A 1 133 ? 2.923 -9.760 5.093 1.00 96.62 133 GLU A O 1
ATOM 1032 N N . ILE A 1 134 ? 3.821 -7.953 4.106 1.00 97.31 134 ILE A N 1
ATOM 1033 C CA . ILE A 1 134 ? 3.518 -7.023 5.207 1.00 97.31 134 ILE A CA 1
ATOM 1034 C C . ILE A 1 134 ? 2.008 -6.934 5.449 1.00 97.31 134 ILE A C 1
ATOM 1036 O O . ILE A 1 134 ? 1.560 -7.026 6.595 1.00 97.31 134 ILE A O 1
ATOM 1040 N N . LEU A 1 135 ? 1.209 -6.791 4.388 1.00 97.06 135 LEU A N 1
ATOM 1041 C CA . LEU A 1 135 ? -0.251 -6.754 4.504 1.00 97.06 135 LEU A CA 1
ATOM 1042 C C . LEU A 1 135 ? -0.797 -8.055 5.102 1.00 97.06 135 LEU A C 1
ATOM 1044 O O . LEU A 1 135 ? -1.608 -8.015 6.027 1.00 97.06 135 LEU A O 1
ATOM 1048 N N . GLN A 1 136 ? -0.291 -9.204 4.649 1.00 97.62 136 GLN A N 1
ATOM 1049 C CA . GLN A 1 136 ? -0.703 -10.500 5.178 1.00 97.62 136 GLN A CA 1
ATOM 1050 C C . GLN A 1 136 ? -0.342 -10.659 6.664 1.00 97.62 136 GLN A C 1
ATOM 1052 O O . GLN A 1 136 ? -1.128 -11.207 7.442 1.00 97.62 136 GLN A O 1
ATOM 1057 N N . MET A 1 137 ? 0.840 -10.199 7.080 1.00 97.06 137 MET A N 1
ATOM 1058 C CA . MET A 1 137 ? 1.235 -10.222 8.489 1.00 97.06 137 MET A CA 1
ATOM 1059 C C . MET A 1 137 ? 0.337 -9.326 9.343 1.00 97.06 137 MET A C 1
ATOM 1061 O O . MET A 1 137 ? -0.112 -9.767 10.401 1.00 97.06 137 MET A O 1
ATOM 1065 N N . ASN A 1 138 ? 0.007 -8.124 8.869 1.00 96.81 138 ASN A N 1
ATOM 1066 C CA . ASN A 1 138 ? -0.887 -7.208 9.579 1.00 96.81 138 ASN A CA 1
ATOM 1067 C C . ASN A 1 138 ? -2.299 -7.789 9.735 1.00 96.81 138 ASN A C 1
ATOM 1069 O O . ASN A 1 138 ? -2.888 -7.712 10.813 1.00 96.81 138 ASN A O 1
ATOM 1073 N N . GLU A 1 139 ? -2.836 -8.428 8.693 1.00 97.06 139 GLU A N 1
ATOM 1074 C CA . GLU A 1 139 ? -4.128 -9.116 8.770 1.00 97.06 139 GLU A CA 1
ATOM 1075 C C . GLU A 1 139 ? -4.107 -10.262 9.788 1.00 97.06 139 GLU A C 1
ATOM 1077 O O . GLU A 1 139 ? -5.029 -10.389 10.600 1.00 97.06 139 GLU A O 1
ATOM 1082 N N . LYS A 1 140 ? -3.039 -11.071 9.793 1.00 97.00 140 LYS A N 1
ATOM 1083 C CA . LYS A 1 140 ? -2.846 -12.150 10.774 1.00 97.00 140 LYS A CA 1
ATOM 1084 C C . LYS A 1 140 ? -2.738 -11.606 12.198 1.00 97.00 140 LYS A C 1
ATOM 1086 O O . LYS A 1 140 ? -3.353 -12.166 13.104 1.00 97.00 140 LYS A O 1
ATOM 1091 N N . GLN A 1 141 ? -2.004 -10.513 12.398 1.00 96.25 141 GLN A N 1
ATOM 1092 C CA . GLN A 1 141 ? -1.877 -9.861 13.699 1.00 96.25 141 GLN A CA 1
ATOM 1093 C C . GLN A 1 141 ? -3.241 -9.374 14.202 1.00 96.25 141 GLN A C 1
ATOM 1095 O O . GLN A 1 141 ? -3.639 -9.709 15.317 1.00 96.25 141 GLN A O 1
ATOM 1100 N N . HIS A 1 142 ? -4.015 -8.695 13.353 1.00 95.94 142 HIS A N 1
ATOM 1101 C CA . HIS A 1 142 ? -5.364 -8.255 13.709 1.00 95.94 142 HIS A CA 1
ATOM 1102 C C . HIS A 1 142 ? -6.332 -9.414 13.977 1.00 95.94 142 HIS A C 1
ATOM 1104 O O . HIS A 1 142 ? -7.218 -9.297 14.825 1.00 95.94 142 HIS A O 1
ATOM 1110 N N . ALA A 1 143 ? -6.202 -10.531 13.259 1.00 95.50 143 ALA A N 1
ATOM 1111 C CA . ALA A 1 143 ? -7.018 -11.718 13.497 1.00 95.50 143 ALA A CA 1
ATOM 1112 C C . ALA A 1 143 ? -6.727 -12.365 14.863 1.00 95.50 143 ALA A C 1
ATOM 1114 O O . ALA A 1 143 ? -7.638 -12.925 15.471 1.00 95.50 143 ALA A O 1
ATOM 1115 N N . LEU A 1 144 ? -5.489 -12.265 15.359 1.00 95.31 144 LEU A N 1
ATOM 1116 C CA . LEU A 1 144 ? -5.090 -12.762 16.680 1.00 95.31 144 LEU A CA 1
ATOM 1117 C C . LEU A 1 144 ? -5.458 -11.806 17.822 1.00 95.31 144 LEU A C 1
ATOM 1119 O O . LEU A 1 144 ? -5.748 -12.263 18.924 1.00 95.31 144 LEU A O 1
ATOM 1123 N N . GLU A 1 145 ? -5.484 -10.500 17.569 1.00 96.44 145 GLU A N 1
ATOM 1124 C CA . GLU A 1 145 ? -5.797 -9.482 18.579 1.00 96.44 145 GLU A CA 1
ATOM 1125 C C . GLU A 1 145 ? -7.284 -9.475 18.972 1.00 96.44 145 GLU A C 1
ATOM 1127 O O . GLU A 1 145 ? -7.617 -9.481 20.157 1.00 96.44 145 GLU A O 1
ATOM 1132 N N . ARG A 1 146 ? -8.199 -9.596 17.999 1.00 95.88 146 ARG A N 1
ATOM 1133 C CA . ARG A 1 146 ? -9.657 -9.629 18.250 1.00 95.88 146 ARG A CA 1
ATOM 1134 C C . ARG A 1 146 ? -10.112 -10.640 19.318 1.00 95.88 146 ARG A C 1
ATOM 1136 O O . ARG A 1 146 ? -10.852 -10.242 20.217 1.00 95.88 146 ARG A O 1
ATOM 1143 N N . PRO A 1 147 ? -9.721 -11.929 19.274 1.00 95.38 147 PRO A N 1
ATOM 1144 C CA . PRO A 1 147 ? -10.159 -12.888 20.283 1.00 95.38 147 PRO A CA 1
ATOM 1145 C C . PRO A 1 147 ? -9.551 -12.614 21.662 1.00 95.38 147 PRO A C 1
ATOM 1147 O O . PRO A 1 147 ? -10.148 -13.005 22.666 1.00 95.38 147 PRO A O 1
ATOM 1150 N N . MET A 1 148 ? -8.383 -11.966 21.739 1.00 94.12 148 MET A N 1
ATOM 1151 C CA . MET A 1 148 ? -7.809 -11.555 23.022 1.00 94.12 148 MET A CA 1
ATOM 1152 C C . MET A 1 148 ? -8.627 -10.421 23.637 1.00 94.12 148 MET A C 1
ATOM 1154 O O . MET A 1 148 ? -9.037 -10.555 24.788 1.00 94.12 148 MET A O 1
ATOM 1158 N N . ASP A 1 149 ? -8.981 -9.401 22.855 1.00 96.31 149 ASP A N 1
ATOM 1159 C CA . ASP A 1 149 ? -9.845 -8.300 23.299 1.00 96.31 149 ASP A CA 1
ATOM 1160 C C . ASP A 1 149 ? -11.219 -8.789 23.770 1.00 96.31 149 ASP A C 1
ATOM 1162 O O . ASP A 1 149 ? -11.769 -8.314 24.768 1.00 96.31 149 ASP A O 1
ATOM 1166 N N . GLU A 1 150 ? -11.810 -9.745 23.050 1.00 96.81 150 GLU A N 1
ATOM 1167 C CA . GLU A 1 150 ? -13.097 -10.332 23.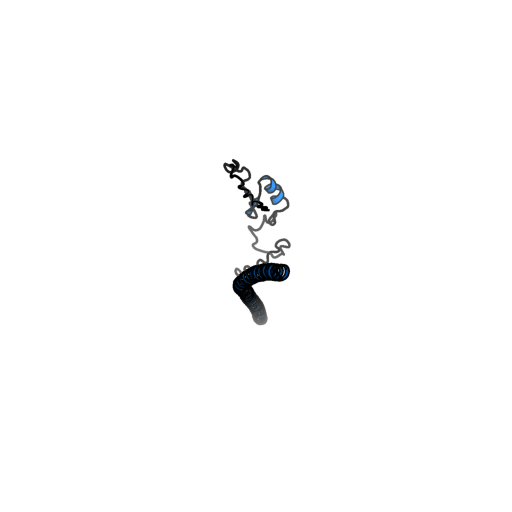423 1.00 96.81 150 GLU A CA 1
ATOM 1168 C C . GLU A 1 150 ? -13.001 -11.135 24.723 1.00 96.81 150 GLU A C 1
ATOM 1170 O O . GLU A 1 150 ? -13.854 -10.987 25.604 1.00 96.81 150 GLU A O 1
ATOM 1175 N N . LYS A 1 151 ? -11.945 -11.943 24.882 1.00 96.50 151 LYS A N 1
ATOM 1176 C CA . LYS A 1 151 ? -11.689 -12.688 26.122 1.00 96.50 151 LYS A CA 1
ATOM 1177 C C . LYS A 1 151 ? -11.404 -11.760 27.297 1.00 96.50 151 LYS A C 1
ATOM 1179 O O . LYS A 1 151 ? -11.915 -12.006 28.389 1.00 96.50 151 LYS A O 1
ATOM 1184 N N . GLU A 1 152 ? -10.643 -10.690 27.089 1.00 97.31 152 GLU A N 1
ATOM 1185 C CA . GLU A 1 152 ? -10.355 -9.692 28.117 1.00 97.31 152 GLU A CA 1
ATOM 1186 C C . GLU A 1 152 ? -11.641 -8.992 28.568 1.00 97.31 152 GLU A C 1
ATOM 1188 O O . GLU A 1 152 ? -11.945 -8.950 29.763 1.00 97.31 152 GLU A O 1
ATOM 1193 N N . LYS A 1 153 ? -12.465 -8.531 27.618 1.00 97.88 153 LYS A N 1
ATOM 1194 C CA . LYS A 1 153 ? -13.772 -7.925 27.913 1.00 97.88 153 LYS A CA 1
ATOM 1195 C C . LYS A 1 153 ? -14.697 -8.889 28.653 1.00 97.88 153 LYS A C 1
ATOM 1197 O O . LYS A 1 153 ? -15.385 -8.471 29.586 1.00 97.88 153 LYS A O 1
ATOM 1202 N N . ALA A 1 154 ? -14.726 -10.164 28.265 1.00 97.69 154 ALA A N 1
ATOM 1203 C CA . ALA A 1 154 ? -15.526 -11.180 28.944 1.00 97.69 154 ALA A CA 1
ATOM 1204 C C . ALA A 1 154 ? -15.037 -11.432 30.380 1.00 97.69 154 ALA A C 1
ATOM 1206 O O . ALA A 1 154 ? -15.844 -11.445 31.310 1.00 97.69 154 ALA A O 1
ATOM 1207 N N . SER A 1 155 ? -13.722 -11.560 30.574 1.00 97.56 155 SER A N 1
ATOM 1208 C CA . SER A 1 155 ? -13.100 -11.739 31.891 1.00 97.56 155 SER A CA 1
ATOM 1209 C C . SER A 1 155 ? -13.382 -10.552 32.818 1.00 97.56 155 SER A C 1
ATOM 1211 O O . SER A 1 155 ? -13.804 -10.731 33.962 1.00 97.56 155 SER A O 1
ATOM 1213 N N . LYS A 1 156 ? -13.264 -9.324 32.298 1.00 98.12 156 LYS A N 1
ATOM 1214 C CA . LYS A 1 156 ? -13.566 -8.099 33.045 1.00 98.12 156 LYS A CA 1
ATOM 1215 C C . LYS A 1 156 ? -15.017 -8.056 33.532 1.00 98.12 156 LYS A C 1
ATOM 1217 O O . LYS A 1 156 ? -15.259 -7.740 34.692 1.00 98.12 156 LYS A O 1
ATOM 1222 N N . ARG A 1 157 ? -15.981 -8.444 32.689 1.00 98.19 157 ARG A N 1
ATOM 1223 C CA . ARG A 1 157 ? -17.400 -8.525 33.088 1.00 98.19 157 ARG A CA 1
ATOM 1224 C C . ARG A 1 157 ? -17.631 -9.547 34.201 1.00 98.19 157 ARG A C 1
ATOM 1226 O O . ARG A 1 157 ? -18.362 -9.248 35.138 1.00 98.19 157 ARG A O 1
ATOM 1233 N N . GLN A 1 158 ? -16.985 -10.714 34.131 1.00 98.00 158 GLN A N 1
ATOM 1234 C CA . GLN A 1 158 ? -17.091 -11.724 35.192 1.00 98.00 158 GLN A CA 1
ATOM 1235 C C . GLN A 1 158 ? -16.516 -11.229 36.524 1.00 98.00 158 GLN A C 1
ATOM 1237 O O . GLN A 1 158 ? -17.075 -11.519 37.580 1.00 98.00 158 GLN A O 1
ATOM 1242 N N . MET A 1 159 ? -15.409 -10.485 36.487 1.00 98.06 159 MET A N 1
ATOM 1243 C CA . MET A 1 159 ? -14.816 -9.872 37.678 1.00 98.06 159 MET A CA 1
ATOM 1244 C C . MET A 1 159 ? -15.753 -8.829 38.296 1.00 98.06 159 MET A C 1
ATOM 1246 O O . MET A 1 159 ? -16.030 -8.902 39.489 1.00 98.06 159 MET A O 1
ATOM 1250 N N . GLU A 1 160 ? -16.299 -7.918 37.486 1.00 98.44 160 GLU A N 1
ATOM 1251 C CA . GLU A 1 160 ? -17.244 -6.890 37.950 1.00 98.44 160 GLU A CA 1
ATOM 1252 C C . GLU A 1 160 ? -18.532 -7.498 38.534 1.00 98.44 160 GLU A C 1
ATOM 1254 O O . GLU A 1 160 ? -19.104 -6.967 39.487 1.00 98.44 160 GLU A O 1
ATOM 1259 N N . GLU A 1 161 ? -19.011 -8.612 37.976 1.00 98.50 161 GLU A N 1
ATOM 1260 C CA . GLU A 1 161 ? -20.176 -9.329 38.496 1.00 98.50 161 GLU A CA 1
ATOM 1261 C C . GLU A 1 161 ? -19.881 -9.999 39.844 1.00 98.50 161 GLU A C 1
ATOM 1263 O O . GLU A 1 161 ? -20.645 -9.824 40.796 1.00 98.50 161 GLU A O 1
ATOM 1268 N N . LYS A 1 162 ? -18.737 -10.685 39.965 1.00 98.06 162 LYS A N 1
ATOM 1269 C CA . LYS A 1 162 ? -18.290 -11.287 41.232 1.00 98.06 162 LYS A CA 1
ATOM 1270 C C . LYS A 1 162 ? -18.050 -10.243 42.318 1.00 98.06 162 LYS A C 1
ATOM 1272 O O . LYS A 1 162 ? -18.395 -10.475 43.472 1.00 98.06 162 LYS A O 1
ATOM 1277 N N . GLU A 1 163 ? -17.488 -9.093 41.963 1.00 98.25 163 GLU A N 1
ATOM 1278 C CA . GLU A 1 163 ? -17.271 -7.987 42.896 1.00 98.25 163 GLU A CA 1
ATOM 1279 C C . GLU A 1 163 ? -18.601 -7.446 43.438 1.00 98.25 163 GLU A C 1
ATOM 1281 O O . GLU A 1 163 ? -18.751 -7.241 44.645 1.00 98.25 163 GLU A O 1
ATOM 1286 N N . LYS A 1 164 ? -19.602 -7.273 42.564 1.00 98.50 164 LYS A N 1
ATOM 1287 C CA . LYS A 1 164 ? -20.951 -6.858 42.976 1.00 98.50 164 LYS A CA 1
ATOM 1288 C C . LYS A 1 164 ? -21.612 -7.876 43.900 1.00 98.50 164 LYS A C 1
ATOM 1290 O O . LYS A 1 164 ? -22.263 -7.462 44.858 1.00 98.50 164 LYS A O 1
ATOM 1295 N N . ASP A 1 165 ? -21.461 -9.169 43.626 1.00 98.44 165 ASP A N 1
ATOM 1296 C CA . ASP A 1 165 ? -22.022 -10.224 44.474 1.00 98.44 165 ASP A CA 1
ATOM 1297 C C . ASP A 1 165 ? -21.358 -10.256 45.858 1.00 98.44 165 ASP A C 1
ATOM 1299 O O . ASP A 1 165 ? -22.042 -10.211 46.880 1.00 98.44 165 ASP A O 1
ATOM 1303 N N . LEU A 1 166 ? -20.023 -10.202 45.906 1.00 98.12 166 LEU A N 1
ATOM 1304 C CA . LEU A 1 166 ? -19.273 -10.124 47.162 1.00 98.12 166 LEU A CA 1
ATOM 1305 C C . LEU A 1 166 ? -19.673 -8.905 47.994 1.00 98.12 166 LEU A C 1
ATOM 1307 O O . LEU A 1 166 ? -19.850 -9.017 49.207 1.00 98.12 166 LEU A O 1
ATOM 1311 N N . LYS A 1 167 ? -19.862 -7.750 47.350 1.00 98.44 167 LYS A N 1
ATOM 1312 C CA . LYS A 1 167 ? -20.312 -6.537 48.035 1.00 98.44 167 LYS A CA 1
ATOM 1313 C C . LYS A 1 167 ? -21.687 -6.723 48.681 1.00 98.44 167 LYS A C 1
ATOM 1315 O O . LYS A 1 167 ? -21.852 -6.367 49.842 1.00 98.44 167 LYS A O 1
ATOM 1320 N N . ARG A 1 168 ? -22.640 -7.351 47.982 1.00 98.56 168 ARG A N 1
ATOM 1321 C CA . ARG A 1 168 ? -23.964 -7.673 48.548 1.00 98.56 168 ARG A CA 1
ATOM 1322 C C . ARG A 1 168 ? -23.861 -8.615 49.744 1.00 98.56 168 ARG A C 1
ATOM 1324 O O . ARG A 1 168 ? -24.478 -8.348 50.769 1.00 98.56 168 ARG A O 1
ATOM 1331 N N . GLN A 1 169 ? -23.039 -9.662 49.645 1.00 98.19 169 GLN A N 1
ATOM 1332 C CA . GLN A 1 169 ? -22.821 -10.591 50.759 1.00 98.19 169 GLN A CA 1
ATOM 1333 C C . GLN A 1 169 ? -22.221 -9.894 51.990 1.00 98.19 169 GLN A C 1
ATOM 1335 O O . GLN A 1 169 ? -22.567 -10.238 53.121 1.00 98.19 169 GLN A O 1
ATOM 1340 N N . MET A 1 170 ? -21.325 -8.918 51.795 1.00 98.38 170 MET A N 1
ATOM 1341 C CA . MET A 1 170 ? -20.787 -8.122 52.902 1.00 98.38 170 MET A CA 1
ATOM 1342 C C . MET A 1 170 ? -21.849 -7.210 53.519 1.00 98.38 170 MET A C 1
ATOM 1344 O O . MET A 1 170 ? -21.985 -7.209 54.740 1.00 98.38 170 MET A O 1
ATOM 1348 N N . ASP A 1 171 ? -22.635 -6.507 52.700 1.00 98.50 171 ASP A N 1
ATOM 1349 C CA . ASP A 1 171 ? -23.697 -5.614 53.179 1.00 98.50 171 ASP A CA 1
ATOM 1350 C C . ASP A 1 171 ? -24.768 -6.384 53.983 1.00 98.50 171 ASP A C 1
ATOM 1352 O O . ASP A 1 171 ? -25.264 -5.906 55.005 1.00 98.50 171 ASP A O 1
ATOM 1356 N N . GLU A 1 172 ? -25.126 -7.598 53.552 1.00 98.44 172 GLU A N 1
ATOM 1357 C CA . GLU A 1 172 ? -26.064 -8.474 54.265 1.00 98.44 172 GLU A CA 1
ATOM 1358 C C . GLU A 1 172 ? -25.500 -8.965 55.603 1.00 98.44 172 GLU A C 1
ATOM 1360 O O . GLU A 1 172 ? -26.191 -8.908 56.625 1.00 98.44 172 GLU A O 1
ATOM 1365 N N . LYS A 1 173 ? -24.233 -9.397 55.626 1.00 98.12 173 LYS A N 1
ATOM 1366 C CA . LYS A 1 173 ? -23.556 -9.806 56.865 1.00 98.12 173 LYS A CA 1
ATOM 1367 C C . LYS A 1 173 ? -23.398 -8.644 57.842 1.00 98.12 173 LYS A C 1
ATOM 1369 O O . LYS A 1 173 ? -23.595 -8.839 59.039 1.00 98.12 173 LYS A O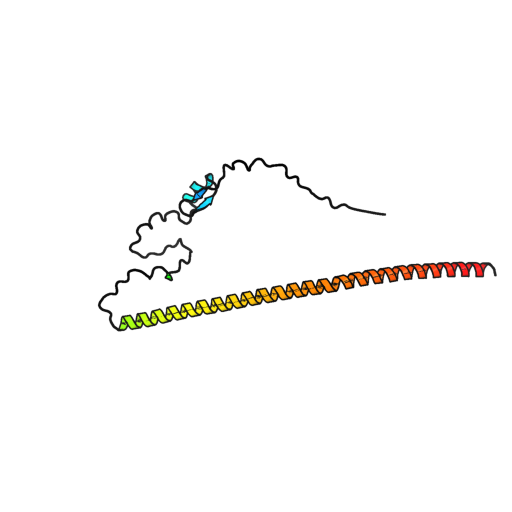 1
ATOM 1374 N N . GLU A 1 174 ? -23.082 -7.445 57.356 1.00 97.94 174 GLU A N 1
ATOM 1375 C CA . GLU A 1 174 ? -22.983 -6.248 58.194 1.00 97.94 174 GLU A CA 1
ATOM 1376 C C . GLU A 1 174 ? -24.333 -5.917 58.841 1.00 97.94 174 GLU A C 1
ATOM 1378 O O . GLU A 1 174 ? -24.403 -5.681 60.048 1.00 97.94 174 GLU A O 1
ATOM 1383 N N . LYS A 1 175 ? -25.423 -5.958 58.065 1.00 98.06 175 LYS A N 1
ATOM 1384 C CA . LYS A 1 175 ? -26.779 -5.762 58.597 1.00 98.06 175 LYS A CA 1
ATOM 1385 C C . LYS A 1 175 ? -27.131 -6.796 59.665 1.00 98.06 175 LYS A C 1
ATOM 1387 O O . LYS A 1 175 ? -27.639 -6.416 60.715 1.00 98.06 175 LYS A O 1
ATOM 1392 N N . ALA A 1 176 ? -26.839 -8.074 59.425 1.00 97.25 176 ALA A N 1
ATOM 1393 C CA . ALA A 1 176 ? -27.106 -9.137 60.393 1.00 97.25 176 ALA A CA 1
ATOM 1394 C C . ALA A 1 176 ? -26.320 -8.946 61.703 1.00 97.25 176 ALA A C 1
ATOM 1396 O O . ALA A 1 176 ? -26.870 -9.142 62.785 1.00 97.25 176 ALA A O 1
ATOM 1397 N N . LEU A 1 177 ? -25.055 -8.520 61.618 1.00 97.19 177 LEU A N 1
ATOM 1398 C CA . LEU A 1 177 ? -24.238 -8.220 62.796 1.00 97.19 177 LEU A CA 1
ATOM 1399 C C . LEU A 1 177 ? -24.783 -7.036 63.596 1.00 97.19 177 LEU A C 1
ATOM 1401 O O . LEU A 1 177 ? -24.803 -7.107 64.820 1.00 97.19 177 LEU A O 1
ATOM 1405 N N . ARG A 1 178 ? -25.258 -5.973 62.933 1.00 97.06 178 ARG A N 1
ATOM 1406 C CA . ARG A 1 178 ? -25.869 -4.821 63.618 1.00 97.06 178 ARG A CA 1
ATOM 1407 C C . ARG A 1 178 ? -27.080 -5.237 64.456 1.00 97.06 178 ARG A C 1
ATOM 1409 O O . ARG A 1 178 ? -27.134 -4.887 65.626 1.00 97.06 178 ARG A O 1
ATOM 1416 N N . VAL A 1 179 ? -27.971 -6.061 63.900 1.00 97.56 179 VAL A N 1
ATOM 1417 C CA . VAL A 1 179 ? -29.140 -6.583 64.634 1.00 97.56 179 VAL A CA 1
ATOM 1418 C C . VAL A 1 179 ? -28.715 -7.384 65.871 1.00 97.56 179 VAL A C 1
ATOM 1420 O O . VAL A 1 179 ? -29.267 -7.177 66.944 1.00 97.56 179 VAL A O 1
ATOM 1423 N N . GLN A 1 180 ? -27.685 -8.234 65.763 1.00 96.81 180 GLN A N 1
ATOM 1424 C CA . GLN A 1 180 ? -27.182 -9.000 66.915 1.00 96.81 180 GLN A CA 1
ATOM 1425 C C . GLN A 1 180 ? -26.589 -8.131 68.033 1.00 96.81 180 GLN A C 1
A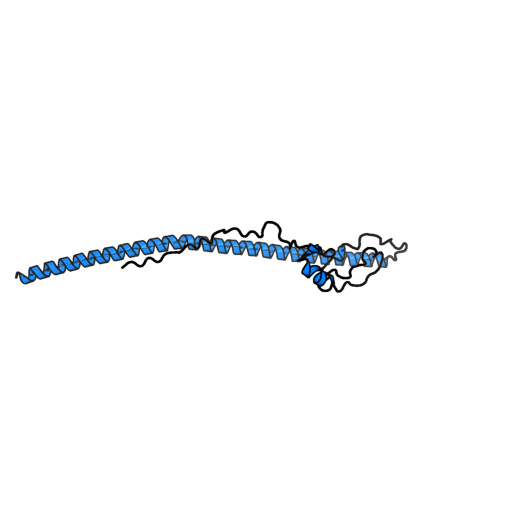TOM 1427 O O . GLN A 1 180 ? -26.491 -8.591 69.171 1.00 96.81 180 GLN A O 1
ATOM 1432 N N . MET A 1 181 ? -26.130 -6.916 67.722 1.00 96.50 181 MET A N 1
ATOM 1433 C CA . MET A 1 181 ? -25.605 -5.999 68.734 1.00 96.50 181 MET A CA 1
ATOM 1434 C C . MET A 1 181 ? -26.712 -5.228 69.451 1.00 96.50 181 MET A C 1
ATOM 1436 O O . MET A 1 181 ? -26.550 -4.956 70.633 1.00 96.50 181 MET A O 1
ATOM 1440 N N . ASP A 1 182 ? -27.814 -4.906 68.771 1.00 96.06 182 ASP A N 1
ATOM 1441 C CA . ASP A 1 182 ? -28.934 -4.160 69.364 1.00 96.06 182 ASP A CA 1
ATOM 1442 C C . ASP A 1 182 ? -29.787 -5.024 70.319 1.00 96.06 182 ASP A C 1
ATOM 1444 O O . ASP A 1 182 ? -30.509 -4.493 71.160 1.00 96.06 182 ASP A O 1
ATOM 1448 N N . GLU A 1 183 ? -29.706 -6.355 70.209 1.00 90.12 183 GLU A N 1
ATOM 1449 C CA . GLU A 1 183 ? -30.426 -7.313 71.067 1.00 90.12 183 GLU A CA 1
ATOM 1450 C C . GLU A 1 183 ? -29.689 -7.679 72.375 1.00 90.12 183 GLU A C 1
ATOM 1452 O O . GLU A 1 183 ? -30.219 -8.455 73.175 1.00 90.12 183 GLU A O 1
ATOM 1457 N N . LYS A 1 184 ? -28.476 -7.158 72.603 1.00 81.19 184 LYS A N 1
ATOM 1458 C CA . LYS A 1 184 ? -27.678 -7.389 73.822 1.00 81.19 184 LYS A CA 1
ATOM 1459 C C . LYS A 1 184 ? -27.739 -6.217 74.791 1.00 81.19 184 LYS A C 1
ATOM 1461 O O . LYS A 1 184 ? -27.775 -6.505 76.009 1.00 81.19 184 LYS A O 1
#

InterPro domains:
  IPR001293 Zinc finger, TRAF-type [PF02176] (19-53)
  IPR001293 Zinc finger, TRAF-type [PS50145] (19-71)
  IPR013083 Zinc finger, RING/FYVE/PHD-type [G3DSA:3.30.40.10] (9-53)

Sequence (184 aa):
MALTNSLVASESSLVGNPHLAVCPFRGIPCPDCKFTMARKDLDTHSAKQCPLRGTGHLKSCGRCLVHCKKCNAIVSRQMCIDRDVRAPEGKNPKDEEYHRQFTKKIDAERDYVEYTASMHWQGKANGDANEAEILQMNEKQHALERPMDEKEKASKRQMEEKEKDLKRQMDEKEKALRVQMDEK

pLDDT: mean 77.89, std 21.47, range [38.25, 98.56]